Protein AF-A0A2X3EN01-F1 (afdb_monomer_lite)

Structure (mmCIF, N/CA/C/O backbone):
data_AF-A0A2X3EN01-F1
#
_entry.id   AF-A0A2X3EN01-F1
#
loop_
_atom_site.group_PDB
_atom_site.id
_atom_site.type_symbol
_atom_site.label_atom_id
_atom_site.label_alt_id
_atom_site.label_comp_id
_atom_site.label_asym_id
_atom_site.label_entity_id
_atom_site.label_seq_id
_atom_site.pdbx_PDB_ins_code
_atom_site.Cartn_x
_atom_site.Cartn_y
_atom_site.Cartn_z
_atom_site.occupancy
_atom_site.B_iso_or_equiv
_atom_site.auth_seq_id
_atom_site.auth_comp_id
_atom_site.auth_asym_id
_atom_site.auth_atom_id
_atom_site.pdbx_PDB_model_num
ATOM 1 N N . MET A 1 1 ? -43.636 5.345 45.908 1.00 59.28 1 MET A N 1
ATO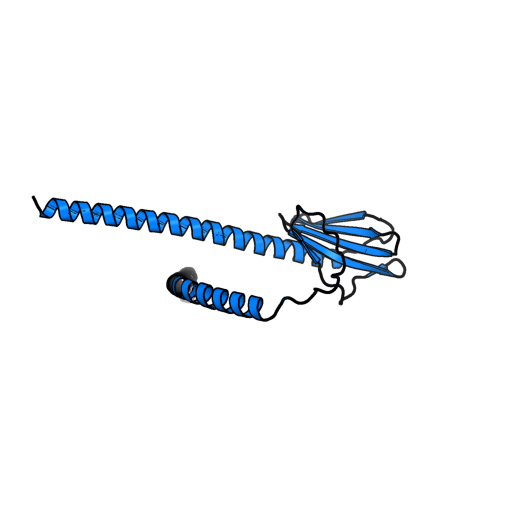M 2 C CA . MET A 1 1 ? -43.709 5.490 44.433 1.00 59.28 1 MET A CA 1
ATOM 3 C C . MET A 1 1 ? -42.465 6.152 43.821 1.00 59.28 1 MET A C 1
ATOM 5 O O . MET A 1 1 ? -42.224 5.930 42.646 1.00 59.28 1 MET A O 1
ATOM 9 N N . SER A 1 2 ? -41.621 6.869 44.580 1.00 80.38 2 SER A N 1
ATOM 10 C CA . SER A 1 2 ? -40.463 7.598 44.015 1.00 80.38 2 SER A CA 1
ATOM 11 C C . SER A 1 2 ? -39.169 6.785 43.806 1.00 80.38 2 SER A C 1
ATOM 13 O O . SER A 1 2 ? -38.390 7.118 42.921 1.00 80.38 2 SER A O 1
ATOM 15 N N . SER A 1 3 ? -38.925 5.705 44.557 1.00 87.19 3 SER A N 1
ATOM 16 C CA . SER A 1 3 ? -37.691 4.900 44.435 1.00 87.19 3 SER A CA 1
ATOM 17 C C . SER A 1 3 ? -37.655 4.011 43.186 1.00 87.19 3 SER A C 1
ATOM 19 O O . SER A 1 3 ? -36.611 3.865 42.559 1.00 87.19 3 SER A O 1
ATOM 21 N N . LEU A 1 4 ? -38.803 3.459 42.780 1.00 91.31 4 LEU A N 1
ATOM 22 C CA . LEU A 1 4 ? -38.915 2.629 41.574 1.00 91.31 4 LEU A CA 1
ATOM 23 C C . LEU A 1 4 ? -38.678 3.436 40.291 1.00 91.31 4 LEU A C 1
ATOM 25 O O . LEU A 1 4 ? -38.009 2.948 39.386 1.00 91.31 4 LEU A O 1
ATOM 29 N N . LEU A 1 5 ? -39.160 4.683 40.240 1.00 90.44 5 LEU A N 1
ATOM 30 C CA . LEU A 1 5 ? -38.913 5.604 39.124 1.00 90.44 5 LEU A CA 1
ATOM 31 C C . LEU A 1 5 ? -37.420 5.899 38.946 1.00 90.44 5 LEU A C 1
ATOM 33 O O . LEU A 1 5 ? -36.917 5.870 37.828 1.00 90.44 5 LEU A O 1
ATOM 37 N N . MET A 1 6 ? -36.699 6.127 40.045 1.00 89.69 6 MET A N 1
ATOM 38 C CA . MET A 1 6 ? -35.257 6.375 40.011 1.00 89.69 6 MET A CA 1
ATOM 39 C C . MET A 1 6 ? -34.476 5.161 39.490 1.00 89.69 6 MET A C 1
ATOM 41 O O . MET A 1 6 ? -33.581 5.318 38.662 1.00 89.69 6 MET A O 1
ATOM 45 N N . VAL A 1 7 ? -34.828 3.949 39.931 1.00 95.25 7 VAL A N 1
ATOM 46 C CA . VAL A 1 7 ? -34.173 2.716 39.463 1.00 95.25 7 VAL A CA 1
ATOM 47 C C . VAL A 1 7 ? -34.447 2.475 37.979 1.00 95.25 7 VAL A C 1
ATOM 49 O O . VAL A 1 7 ? -33.521 2.151 37.239 1.00 95.25 7 VAL A O 1
ATOM 52 N N . LEU A 1 8 ? -35.684 2.690 37.521 1.00 93.25 8 LEU A N 1
ATOM 53 C CA . LEU A 1 8 ? -36.022 2.570 36.102 1.00 93.25 8 LEU A CA 1
ATOM 54 C C . LEU A 1 8 ? -35.232 3.571 35.251 1.00 93.25 8 LEU A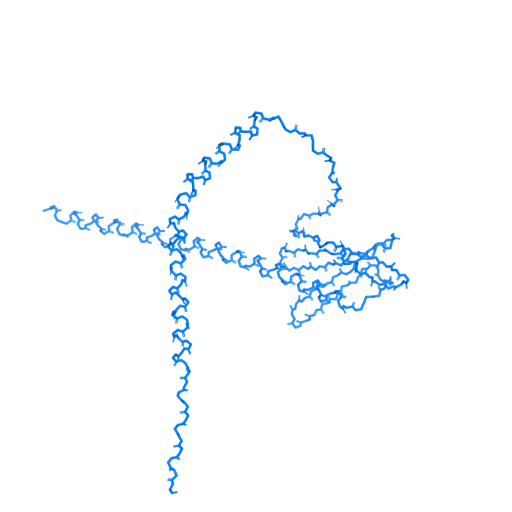 C 1
ATOM 56 O O . LEU A 1 8 ? -34.673 3.184 34.230 1.00 93.25 8 LEU A O 1
ATOM 60 N N . LEU A 1 9 ? -35.113 4.826 35.699 1.00 93.06 9 LEU A N 1
ATOM 61 C CA . LEU A 1 9 ? -34.312 5.839 35.008 1.00 93.06 9 LEU A CA 1
ATOM 62 C C . LEU A 1 9 ? -32.837 5.428 34.916 1.00 93.06 9 LEU A C 1
ATOM 64 O O . LEU A 1 9 ? -32.264 5.478 33.829 1.00 93.06 9 LEU A O 1
ATOM 68 N N . LEU A 1 10 ? -32.237 4.956 36.013 1.00 90.06 10 LEU A N 1
ATOM 69 C CA . LEU A 1 10 ? -30.847 4.486 36.018 1.00 90.06 10 LEU A CA 1
ATOM 70 C C . LEU A 1 10 ? -30.629 3.299 35.070 1.00 90.06 10 LEU A C 1
ATOM 72 O O . LEU A 1 10 ? -29.638 3.279 34.342 1.00 90.06 10 LEU A O 1
ATOM 76 N N . LEU A 1 11 ? -31.561 2.343 35.039 1.00 91.31 11 LEU A N 1
ATOM 77 C CA . LEU A 1 11 ? -31.495 1.201 34.126 1.00 91.31 11 LEU A CA 1
ATOM 78 C C . LEU A 1 11 ? -31.617 1.647 32.665 1.00 91.31 11 LEU A C 1
ATOM 80 O O . LEU A 1 11 ? -30.797 1.241 31.848 1.00 91.31 11 LEU A O 1
ATOM 84 N N . THR A 1 12 ? -32.563 2.534 32.342 1.00 93.25 12 THR A N 1
ATOM 85 C CA . THR A 1 12 ? -32.714 3.052 30.969 1.00 93.25 12 THR A CA 1
ATOM 86 C C . THR A 1 12 ? -31.493 3.846 30.504 1.00 93.25 12 THR A C 1
ATOM 88 O O . THR A 1 12 ? -31.035 3.658 29.379 1.00 93.25 12 THR A O 1
ATOM 91 N N . LEU A 1 13 ? -30.909 4.677 31.376 1.00 93.94 13 LEU A N 1
ATOM 92 C CA . LEU A 1 13 ? -29.693 5.428 31.068 1.00 93.94 13 LEU A CA 1
ATOM 93 C C . LEU A 1 13 ? -28.505 4.480 30.842 1.00 93.94 13 LEU A C 1
ATOM 95 O O . LEU A 1 13 ? -27.734 4.666 29.902 1.00 93.94 13 LEU A O 1
ATOM 99 N N . GLY A 1 14 ? -28.384 3.440 31.675 1.00 91.38 14 GLY A N 1
ATOM 100 C CA . GLY A 1 14 ? -27.363 2.402 31.545 1.00 91.38 14 GLY A CA 1
ATOM 101 C C . GLY A 1 14 ? -27.475 1.610 30.240 1.00 91.38 14 GLY A C 1
ATOM 102 O O . GLY A 1 14 ? -26.458 1.382 29.585 1.00 91.38 14 GLY A O 1
ATOM 103 N N . SER A 1 15 ? -28.692 1.250 29.821 1.00 88.69 15 SER A N 1
ATOM 104 C CA . SER A 1 15 ? -28.943 0.578 28.538 1.00 88.69 15 SER A CA 1
ATOM 105 C C . SER A 1 15 ? -28.519 1.443 27.350 1.00 88.69 15 SER A C 1
ATOM 107 O O . SER A 1 15 ? -27.772 0.975 26.492 1.00 88.69 15 SER A O 1
ATOM 109 N N . LEU A 1 16 ? -28.898 2.726 27.349 1.00 87.81 16 LEU A N 1
ATOM 110 C CA . LEU A 1 16 ? -28.537 3.670 26.285 1.00 87.81 16 LEU A CA 1
ATOM 111 C C . LEU A 1 16 ? -27.019 3.904 26.194 1.00 87.81 16 LEU A C 1
ATOM 113 O O . LEU A 1 16 ? -26.457 3.946 25.099 1.00 87.81 16 LEU A O 1
ATOM 117 N N . LEU A 1 17 ? -26.330 4.021 27.336 1.00 90.06 17 LEU A N 1
ATOM 118 C CA . LEU A 1 17 ? -24.868 4.154 27.389 1.00 90.06 17 LEU A CA 1
ATOM 119 C C . LEU A 1 17 ? -24.160 2.915 26.831 1.00 90.06 17 LEU A C 1
ATOM 121 O O . LEU A 1 17 ? -23.207 3.040 26.060 1.00 90.06 17 LEU A O 1
ATOM 125 N N . LEU A 1 18 ? -24.629 1.723 27.203 1.00 89.94 18 LEU A N 1
ATOM 126 C CA . LEU A 1 18 ? -24.049 0.465 26.742 1.00 89.94 18 LEU A CA 1
ATOM 127 C C . LEU A 1 18 ? -24.245 0.277 25.230 1.00 89.94 18 LEU A C 1
ATOM 129 O O . LEU A 1 18 ? -23.320 -0.144 24.531 1.00 89.94 18 LEU A O 1
ATOM 133 N N . GLU A 1 19 ? -25.422 0.634 24.717 1.00 91.56 19 GLU A N 1
ATOM 134 C CA . GLU A 1 19 ? -25.723 0.625 23.284 1.00 91.56 19 GLU A CA 1
ATOM 135 C C . GLU A 1 19 ? -24.825 1.595 22.514 1.00 91.56 19 GLU A C 1
ATOM 137 O O . GLU A 1 19 ? -24.213 1.200 21.518 1.00 91.56 19 GLU A O 1
ATOM 142 N N . GLY A 1 20 ? -24.658 2.824 23.014 1.00 87.62 20 GLY A N 1
ATOM 143 C CA . GLY A 1 20 ? -23.747 3.807 22.428 1.00 87.62 20 GLY A CA 1
ATOM 144 C C . GLY A 1 20 ? -22.304 3.299 22.351 1.00 87.62 20 GLY A C 1
ATOM 145 O O . GLY A 1 20 ? -21.659 3.407 21.305 1.00 87.62 20 GLY A O 1
ATOM 146 N N . LEU A 1 21 ? -21.814 2.663 23.419 1.00 85.94 21 LEU A N 1
ATOM 147 C CA . LEU A 1 21 ? -20.452 2.124 23.462 1.00 85.94 21 LEU A CA 1
ATOM 148 C C . LEU A 1 21 ? -20.256 0.953 22.485 1.00 85.94 21 LEU A C 1
ATOM 150 O O . LEU A 1 21 ? -19.238 0.872 21.795 1.00 85.94 21 LEU A O 1
ATOM 154 N N . ASN A 1 22 ? -21.241 0.057 22.396 1.00 83.88 22 ASN A N 1
ATOM 155 C CA . ASN A 1 22 ? -21.215 -1.083 21.480 1.00 83.88 22 ASN A CA 1
ATOM 156 C C . ASN A 1 22 ? -21.224 -0.623 20.012 1.00 83.88 22 ASN A C 1
ATOM 158 O O . ASN A 1 22 ? -20.479 -1.152 19.183 1.00 83.88 22 ASN A O 1
ATOM 162 N N . LEU A 1 23 ? -22.018 0.403 19.692 1.00 84.50 23 LEU A N 1
ATOM 163 C CA . LEU A 1 23 ? -22.033 1.009 18.361 1.00 84.50 23 LEU A CA 1
ATOM 164 C C . LEU A 1 23 ? -20.682 1.659 18.024 1.00 84.50 23 LEU A C 1
ATOM 166 O O . LEU A 1 23 ? -20.135 1.409 16.946 1.00 84.50 23 LEU A O 1
ATOM 170 N N . GLN A 1 24 ? -20.095 2.411 18.959 1.00 84.56 24 GLN A N 1
ATOM 171 C CA . GLN A 1 24 ? -18.787 3.046 18.776 1.00 84.56 24 GLN A CA 1
ATOM 172 C C . GLN A 1 24 ? -17.669 2.019 18.554 1.00 84.56 24 GLN A C 1
ATOM 174 O O . GLN A 1 24 ? -16.831 2.184 17.664 1.00 84.56 24 GLN A O 1
ATOM 179 N N . GLN A 1 25 ? -17.663 0.929 19.322 1.00 87.19 25 GLN A N 1
ATOM 180 C CA . GLN A 1 25 ? -16.668 -0.131 19.178 1.00 87.19 25 GLN A CA 1
ATOM 181 C C . GLN A 1 25 ? -16.723 -0.784 17.792 1.00 87.19 25 GLN A C 1
ATOM 183 O O . GLN A 1 25 ? -15.678 -1.023 17.185 1.00 87.19 25 GLN A O 1
ATOM 188 N N . ARG A 1 26 ? -17.923 -1.055 17.264 1.00 79.19 26 ARG A N 1
ATOM 189 C CA . ARG A 1 26 ? -18.086 -1.645 15.926 1.00 79.19 26 ARG A CA 1
ATOM 190 C C . ARG A 1 26 ? -17.586 -0.714 14.828 1.00 79.19 26 ARG A C 1
ATOM 192 O O . ARG A 1 26 ? -16.891 -1.176 13.927 1.00 79.19 26 ARG A O 1
ATOM 199 N N . ALA A 1 27 ? -17.889 0.579 14.932 1.00 80.31 27 ALA A N 1
ATOM 200 C CA . ALA A 1 27 ? -17.415 1.580 13.980 1.00 80.31 27 ALA A CA 1
ATOM 201 C C . ALA A 1 27 ? -15.878 1.659 13.959 1.00 80.31 27 ALA A C 1
ATOM 203 O O . ALA A 1 27 ? -15.271 1.611 12.891 1.00 80.31 27 ALA A O 1
ATOM 204 N N . LEU A 1 28 ? -15.242 1.680 15.135 1.00 77.44 28 LEU A N 1
ATOM 205 C CA . LEU A 1 28 ? -13.781 1.704 15.254 1.00 77.44 28 LEU A CA 1
ATOM 206 C C . LEU A 1 28 ? -13.126 0.426 14.704 1.00 77.44 28 LEU A C 1
ATOM 208 O O . LEU A 1 28 ? -12.109 0.497 14.010 1.00 77.44 28 LEU A O 1
ATOM 212 N N . LEU A 1 29 ? -13.707 -0.747 14.973 1.00 79.06 29 LEU A N 1
ATOM 213 C CA . LEU A 1 29 ? -13.207 -2.016 14.433 1.00 79.06 29 LEU A CA 1
ATOM 214 C C . LEU A 1 29 ? -13.334 -2.072 12.906 1.00 79.06 29 LEU A C 1
ATOM 216 O O . LEU A 1 29 ? -12.396 -2.494 12.234 1.00 79.06 29 LEU A O 1
ATOM 220 N N . ALA A 1 30 ? -14.454 -1.603 12.349 1.00 77.62 30 ALA A N 1
ATOM 221 C CA . ALA A 1 30 ? -14.642 -1.529 10.903 1.00 77.62 30 ALA A CA 1
ATOM 222 C C . ALA A 1 30 ? -13.631 -0.574 10.244 1.00 77.62 30 ALA A C 1
ATOM 224 O O . ALA A 1 30 ? -13.014 -0.924 9.236 1.00 77.62 30 ALA A O 1
ATOM 225 N N . GLN A 1 31 ? -13.405 0.599 10.842 1.00 78.19 31 GLN A N 1
ATOM 226 C CA . GLN A 1 31 ? -12.447 1.575 10.330 1.00 78.19 31 GLN A CA 1
ATOM 227 C C . GLN A 1 31 ? -11.016 1.018 10.335 1.00 78.19 31 GLN A C 1
ATOM 229 O O . GLN A 1 31 ? -10.361 0.974 9.295 1.00 78.19 31 GLN A O 1
ATOM 234 N N . THR A 1 32 ? -10.556 0.505 11.475 1.00 79.12 32 THR A N 1
ATOM 235 C CA . THR A 1 32 ? -9.199 -0.055 11.610 1.00 79.12 32 THR A CA 1
ATOM 236 C C . THR A 1 32 ? -8.963 -1.291 10.742 1.00 79.12 32 THR A C 1
ATOM 238 O O . THR A 1 32 ? -7.861 -1.467 10.216 1.00 79.12 32 THR A O 1
ATOM 241 N N . ALA A 1 33 ? -9.981 -2.131 10.531 1.00 76.69 33 ALA A N 1
ATOM 242 C CA . ALA A 1 33 ? -9.899 -3.248 9.593 1.00 76.69 33 ALA A CA 1
ATOM 243 C C . ALA A 1 33 ? -9.693 -2.755 8.153 1.00 76.69 33 ALA A C 1
ATOM 245 O O . ALA A 1 33 ? -8.822 -3.272 7.452 1.00 76.69 33 ALA A O 1
ATOM 246 N N . SER A 1 34 ? -10.434 -1.723 7.735 1.00 77.25 34 SER A N 1
ATOM 247 C CA . SER A 1 34 ? -10.283 -1.131 6.401 1.00 77.25 34 SER A CA 1
ATOM 248 C C . SER A 1 34 ? -8.906 -0.483 6.192 1.00 77.25 34 SER A C 1
ATOM 250 O O . SER A 1 34 ? -8.287 -0.680 5.147 1.00 77.25 34 SER A O 1
ATOM 252 N N . GLU A 1 35 ? -8.373 0.208 7.206 1.00 76.25 35 GLU A N 1
ATOM 253 C CA . GLU A 1 35 ? -7.035 0.816 7.168 1.00 76.25 35 GLU A CA 1
ATOM 254 C C . GLU A 1 35 ? -5.937 -0.250 7.108 1.00 76.25 35 GLU A C 1
ATOM 256 O O . GLU A 1 35 ? -5.021 -0.171 6.288 1.00 76.25 35 GLU A O 1
ATOM 261 N N . THR A 1 36 ? -6.057 -1.296 7.929 1.00 80.81 36 THR A N 1
ATOM 262 C CA . THR A 1 36 ? -5.106 -2.414 7.937 1.00 80.81 36 THR A CA 1
ATOM 263 C C . THR A 1 36 ? -5.099 -3.132 6.591 1.00 80.81 36 THR A C 1
ATOM 265 O O . THR A 1 36 ? -4.032 -3.494 6.096 1.00 80.81 36 THR A O 1
ATOM 268 N N . GLN A 1 37 ? -6.273 -3.317 5.984 1.00 81.94 37 GLN A N 1
ATOM 269 C CA . GLN A 1 37 ? -6.393 -3.925 4.665 1.00 81.94 37 GLN A CA 1
ATOM 270 C C . GLN A 1 37 ? -5.712 -3.063 3.595 1.00 81.94 37 GLN A C 1
ATOM 272 O O . GLN A 1 37 ? -4.884 -3.576 2.847 1.00 81.94 37 GLN A O 1
ATOM 277 N N . ALA A 1 38 ? -5.960 -1.750 3.583 1.00 75.94 38 ALA A N 1
ATOM 278 C CA . ALA A 1 38 ? -5.320 -0.835 2.638 1.00 75.94 38 ALA A CA 1
ATOM 279 C C . ALA A 1 38 ? -3.781 -0.823 2.767 1.00 75.94 38 ALA A C 1
ATOM 281 O O . ALA A 1 38 ? -3.066 -0.795 1.760 1.00 75.94 38 ALA A O 1
ATOM 282 N N . ILE A 1 39 ? -3.255 -0.891 3.997 1.00 79.44 39 ILE A N 1
ATOM 283 C CA . ILE A 1 39 ? -1.809 -0.986 4.256 1.00 79.44 39 ILE A CA 1
ATOM 284 C C . ILE A 1 39 ? -1.248 -2.311 3.729 1.00 79.44 39 ILE A C 1
ATOM 286 O O . ILE A 1 39 ? -0.208 -2.317 3.068 1.00 79.44 39 ILE A O 1
ATOM 290 N N . ARG A 1 40 ? -1.936 -3.431 3.989 1.00 84.62 40 ARG A N 1
ATOM 291 C CA . ARG A 1 40 ? -1.528 -4.755 3.495 1.00 84.62 40 ARG A CA 1
ATOM 292 C C . ARG A 1 40 ? -1.504 -4.802 1.973 1.00 84.62 40 ARG A C 1
ATOM 294 O O . ARG A 1 40 ? -0.503 -5.237 1.413 1.00 84.62 40 ARG A O 1
ATOM 301 N N . ASP A 1 41 ? -2.545 -4.303 1.315 1.00 84.88 41 ASP A N 1
ATOM 302 C CA . ASP A 1 41 ? -2.634 -4.282 -0.147 1.00 84.88 41 ASP A CA 1
ATOM 303 C C . ASP A 1 41 ? -1.513 -3.438 -0.769 1.00 84.88 41 ASP A C 1
ATOM 305 O O . ASP A 1 41 ? -0.862 -3.858 -1.727 1.00 84.88 41 ASP A O 1
ATOM 309 N N . THR A 1 42 ? -1.198 -2.289 -0.164 1.00 83.12 42 THR A N 1
ATOM 310 C CA . THR A 1 42 ? -0.077 -1.445 -0.605 1.00 83.12 42 THR A CA 1
ATOM 311 C C . THR A 1 42 ? 1.269 -2.150 -0.433 1.00 83.12 42 THR A C 1
ATOM 313 O O . THR A 1 42 ? 2.108 -2.114 -1.336 1.00 83.12 42 THR A O 1
ATOM 316 N N . ALA A 1 43 ? 1.477 -2.828 0.699 1.00 84.00 43 ALA A N 1
ATOM 317 C CA . ALA A 1 43 ? 2.696 -3.587 0.953 1.00 84.00 43 ALA A CA 1
ATOM 318 C C . ALA A 1 43 ? 2.860 -4.751 -0.039 1.00 84.00 43 ALA A C 1
ATOM 320 O O . ALA A 1 43 ? 3.940 -4.913 -0.602 1.00 84.00 43 ALA A O 1
ATOM 321 N N . ILE A 1 44 ? 1.793 -5.509 -0.317 1.00 84.94 44 ILE A N 1
ATOM 322 C CA . ILE A 1 44 ? 1.816 -6.625 -1.274 1.00 84.94 44 ILE A CA 1
ATOM 323 C C . ILE A 1 44 ? 2.123 -6.122 -2.684 1.00 84.94 44 ILE A C 1
ATOM 325 O O . ILE A 1 44 ? 2.999 -6.682 -3.342 1.00 84.94 44 ILE A O 1
ATOM 329 N N . ALA A 1 45 ? 1.460 -5.053 -3.138 1.00 84.69 45 ALA A N 1
ATOM 330 C CA . ALA A 1 45 ? 1.725 -4.478 -4.455 1.00 84.69 45 ALA A CA 1
ATOM 331 C C . ALA A 1 45 ? 3.196 -4.037 -4.575 1.00 84.69 45 ALA A C 1
ATOM 333 O O . ALA A 1 45 ? 3.869 -4.351 -5.553 1.00 84.69 45 ALA A O 1
ATOM 334 N N . HIS A 1 46 ? 3.753 -3.406 -3.541 1.00 84.69 46 HIS A N 1
ATOM 335 C CA . HIS A 1 46 ? 5.171 -3.052 -3.520 1.00 84.69 46 HIS A CA 1
ATOM 336 C C . HIS A 1 46 ? 6.123 -4.239 -3.529 1.00 84.69 46 HIS A C 1
ATOM 338 O O . HIS A 1 46 ? 7.102 -4.220 -4.276 1.00 84.69 46 HIS A O 1
ATOM 344 N N . SER A 1 47 ? 5.872 -5.248 -2.698 1.00 85.94 47 SER A N 1
ATOM 345 C CA . SER A 1 47 ? 6.687 -6.459 -2.662 1.00 85.94 47 SER A CA 1
ATOM 346 C C . SER A 1 47 ? 6.654 -7.168 -4.016 1.00 85.94 47 SER A C 1
ATOM 348 O O . SER A 1 47 ? 7.710 -7.526 -4.535 1.00 85.94 47 SER A O 1
ATOM 350 N N . ALA A 1 48 ? 5.476 -7.257 -4.641 1.00 86.88 48 ALA A N 1
ATOM 351 C CA . ALA A 1 48 ? 5.305 -7.792 -5.987 1.00 86.88 48 ALA A CA 1
ATOM 352 C C . ALA A 1 48 ? 6.061 -6.965 -7.042 1.00 86.88 48 ALA A C 1
ATOM 354 O O . ALA A 1 48 ? 6.679 -7.539 -7.939 1.00 86.88 48 ALA A O 1
ATOM 355 N N . LEU A 1 49 ? 6.087 -5.631 -6.922 1.00 86.56 49 LEU A N 1
ATOM 356 C CA . LEU A 1 49 ? 6.885 -4.772 -7.800 1.00 86.56 49 LEU A CA 1
ATOM 357 C C . LEU A 1 49 ? 8.386 -5.035 -7.642 1.00 86.56 49 LEU A C 1
ATOM 359 O O . LEU A 1 49 ? 9.085 -5.194 -8.640 1.00 86.56 49 LEU A O 1
ATOM 363 N N . GLN A 1 50 ? 8.890 -5.095 -6.403 1.00 88.12 50 GLN A N 1
ATOM 364 C CA . GLN A 1 50 ? 10.314 -5.346 -6.149 1.00 88.12 50 GLN A CA 1
ATOM 365 C C . GLN A 1 50 ? 10.733 -6.735 -6.632 1.00 88.12 50 GLN A C 1
ATOM 367 O O . GLN A 1 50 ? 11.772 -6.866 -7.277 1.00 88.12 50 GLN A O 1
ATOM 372 N N . TRP A 1 51 ? 9.899 -7.749 -6.401 1.00 89.75 51 TRP A N 1
ATOM 373 C CA . TRP A 1 51 ? 10.079 -9.075 -6.984 1.00 89.75 51 TRP A CA 1
ATOM 374 C C . TRP A 1 51 ? 10.100 -9.020 -8.518 1.00 89.75 51 TRP A C 1
ATOM 376 O O . TRP A 1 51 ? 10.991 -9.592 -9.144 1.00 89.75 51 TRP A O 1
ATOM 386 N N . GLY A 1 52 ? 9.180 -8.266 -9.131 1.00 87.06 52 GLY A N 1
ATOM 387 C CA . GLY A 1 52 ? 9.115 -8.069 -10.578 1.00 87.06 52 GLY A CA 1
ATOM 388 C C . GLY A 1 52 ? 10.390 -7.455 -11.162 1.00 87.06 52 GLY A C 1
ATOM 389 O O . GLY A 1 52 ? 10.819 -7.855 -12.239 1.00 87.06 52 GLY A O 1
ATOM 390 N N . LYS A 1 53 ? 11.064 -6.550 -10.444 1.00 86.38 53 LYS A N 1
ATOM 391 C CA . LYS A 1 53 ? 12.357 -5.981 -10.874 1.00 86.38 53 LYS A CA 1
ATOM 392 C C . LYS A 1 53 ? 13.503 -6.991 -10.859 1.00 86.38 53 LYS A C 1
ATOM 394 O O . LYS A 1 53 ? 14.465 -6.807 -11.595 1.00 86.38 53 LYS A O 1
ATOM 399 N N . GLN A 1 54 ? 13.412 -8.025 -10.023 1.00 86.62 54 GLN A N 1
ATOM 400 C CA . GLN A 1 54 ? 14.403 -9.102 -9.948 1.00 86.62 54 GLN A CA 1
ATOM 401 C C . GLN A 1 54 ? 14.194 -10.169 -11.035 1.00 86.62 54 GLN A C 1
ATOM 403 O O . GLN A 1 54 ? 15.051 -11.030 -11.219 1.00 86.62 54 GLN A O 1
ATOM 408 N N . GLN A 1 55 ? 13.074 -10.128 -11.768 1.00 87.19 55 GLN A N 1
ATOM 409 C CA . GLN A 1 55 ? 12.801 -11.064 -12.855 1.00 87.19 55 GLN A CA 1
ATOM 410 C C . GLN A 1 55 ? 13.553 -10.693 -14.136 1.00 87.19 55 GLN A C 1
ATOM 412 O O . GLN A 1 55 ? 13.752 -9.523 -14.462 1.00 87.19 55 GLN A O 1
ATOM 417 N N . VAL A 1 56 ? 13.926 -11.716 -14.906 1.00 86.94 56 VAL A N 1
ATOM 418 C CA . VAL A 1 56 ? 14.515 -11.531 -16.235 1.00 86.94 56 VAL A CA 1
ATOM 419 C C . VAL A 1 56 ? 13.396 -11.295 -17.247 1.00 86.94 56 VAL A C 1
ATOM 421 O O . VAL A 1 56 ? 12.550 -12.163 -17.486 1.00 86.94 56 VAL A O 1
ATOM 424 N N . TRP A 1 57 ? 13.401 -10.115 -17.859 1.00 88.75 57 TRP A N 1
ATOM 425 C CA . TRP A 1 57 ? 12.413 -9.712 -18.853 1.00 88.75 57 TRP A CA 1
ATOM 426 C C . TRP A 1 57 ? 13.006 -9.717 -20.259 1.00 88.75 57 TRP A C 1
ATOM 428 O O . TRP A 1 57 ? 14.096 -9.196 -20.489 1.00 88.75 57 TRP A O 1
ATOM 438 N N . SER A 1 58 ? 12.267 -10.277 -21.214 1.00 82.75 58 SER A N 1
ATOM 439 C CA . SER A 1 58 ? 12.620 -10.229 -22.631 1.00 82.75 58 SER A CA 1
ATOM 440 C C . SER A 1 58 ? 12.252 -8.866 -23.219 1.00 82.75 58 SER A C 1
ATOM 442 O O . SER A 1 58 ? 11.071 -8.526 -23.268 1.00 82.75 58 SER A O 1
ATOM 444 N N . ALA A 1 59 ? 13.228 -8.124 -23.746 1.00 81.06 59 ALA A N 1
ATOM 445 C CA . ALA A 1 59 ? 12.992 -6.837 -24.414 1.00 81.06 59 ALA A CA 1
ATOM 446 C C . ALA A 1 59 ? 12.217 -6.944 -25.749 1.00 81.06 59 ALA A C 1
ATOM 448 O O . ALA A 1 59 ? 11.875 -5.933 -26.350 1.00 81.06 59 ALA A O 1
ATOM 449 N N . GLN A 1 60 ? 11.952 -8.167 -26.218 1.00 76.88 60 GLN A N 1
ATOM 450 C CA . GLN A 1 60 ? 11.290 -8.462 -27.493 1.00 76.88 60 GLN A CA 1
ATOM 451 C C . GLN A 1 60 ? 9.756 -8.468 -27.394 1.00 76.88 60 GLN A C 1
ATOM 453 O O . GLN A 1 60 ? 9.073 -8.327 -28.404 1.00 76.88 60 GLN A O 1
ATOM 458 N N . VAL A 1 61 ? 9.199 -8.651 -26.191 1.00 79.25 61 VAL A N 1
ATOM 459 C CA . VAL A 1 61 ? 7.751 -8.797 -25.983 1.00 79.25 61 VAL A CA 1
ATOM 460 C C . VAL A 1 61 ? 7.182 -7.489 -25.441 1.00 79.25 61 VAL A C 1
ATOM 462 O O . VAL A 1 61 ? 7.525 -7.068 -24.340 1.00 79.25 61 VAL A O 1
ATOM 465 N N . ALA A 1 62 ? 6.276 -6.865 -26.199 1.00 82.19 62 ALA A N 1
ATOM 466 C CA . ALA A 1 62 ? 5.699 -5.563 -25.854 1.00 82.19 62 ALA A CA 1
ATOM 467 C C . ALA A 1 62 ? 4.846 -5.572 -24.567 1.00 82.19 62 ALA A C 1
ATOM 469 O O . ALA A 1 62 ? 4.718 -4.541 -23.907 1.00 82.19 62 ALA A O 1
ATOM 470 N N . LEU A 1 63 ? 4.261 -6.716 -24.193 1.00 87.12 63 LEU A N 1
ATOM 471 C CA . LEU A 1 63 ? 3.527 -6.901 -22.938 1.00 87.12 63 LEU A CA 1
ATOM 472 C C . LEU A 1 63 ? 3.773 -8.311 -22.386 1.00 87.12 63 LEU A C 1
ATOM 474 O O . LEU A 1 63 ? 3.364 -9.290 -23.005 1.00 87.12 63 LEU A O 1
ATOM 478 N N . ALA A 1 64 ? 4.404 -8.416 -21.218 1.00 89.31 64 ALA A N 1
ATOM 479 C CA . ALA A 1 64 ? 4.683 -9.688 -20.555 1.00 89.31 64 ALA A CA 1
ATOM 480 C C . ALA A 1 64 ? 4.269 -9.632 -19.080 1.00 89.31 64 ALA A C 1
ATOM 482 O O . ALA A 1 64 ? 4.664 -8.719 -18.361 1.00 89.31 64 ALA A O 1
ATOM 483 N N . CYS A 1 65 ? 3.509 -10.623 -18.612 1.00 90.19 65 CYS A N 1
ATOM 484 C CA . CYS A 1 65 ? 3.129 -10.763 -17.206 1.00 90.19 65 CYS A CA 1
ATOM 485 C C . CYS A 1 65 ? 3.762 -12.018 -16.607 1.00 90.19 65 CYS A C 1
ATOM 487 O O . CYS A 1 65 ? 3.793 -13.066 -17.249 1.00 90.19 65 CYS A O 1
ATOM 489 N N . ARG A 1 66 ? 4.247 -11.912 -15.369 1.00 89.12 66 ARG A N 1
ATOM 490 C CA . ARG A 1 66 ? 4.729 -13.041 -14.570 1.00 89.12 66 ARG A CA 1
ATOM 491 C C . ARG A 1 66 ? 3.986 -13.081 -13.245 1.00 89.12 66 ARG A C 1
ATOM 493 O O . ARG A 1 66 ? 3.746 -12.041 -12.630 1.00 89.12 66 ARG A O 1
ATOM 500 N N . GLU A 1 67 ? 3.659 -14.292 -12.817 1.00 89.81 67 GLU A N 1
ATOM 501 C CA . GLU A 1 67 ? 2.950 -14.561 -11.569 1.00 89.81 67 GLU A CA 1
ATOM 502 C C . GLU A 1 67 ? 3.723 -15.574 -10.721 1.00 89.81 67 GLU A C 1
ATOM 504 O O . GLU A 1 67 ? 4.306 -16.521 -11.253 1.00 89.81 67 GLU A O 1
ATOM 509 N N . GLN A 1 68 ? 3.737 -15.374 -9.402 1.00 87.50 68 GLN A N 1
ATOM 510 C CA . GLN A 1 68 ? 4.333 -16.297 -8.440 1.00 87.50 68 GLN A CA 1
ATOM 511 C C . GLN A 1 68 ? 3.236 -16.984 -7.619 1.00 87.50 68 GLN A C 1
ATOM 513 O O . GLN A 1 68 ? 2.736 -16.435 -6.636 1.00 87.50 68 GLN A O 1
ATOM 518 N N . ALA A 1 69 ? 2.905 -18.221 -8.001 1.00 73.94 69 ALA A N 1
ATOM 519 C CA . ALA A 1 69 ? 1.844 -19.032 -7.398 1.00 73.94 69 ALA A CA 1
ATOM 520 C C . ALA A 1 69 ? 1.861 -19.134 -5.851 1.00 73.94 69 ALA A C 1
ATOM 522 O O . ALA A 1 69 ? 0.788 -19.025 -5.264 1.00 73.94 69 ALA A O 1
ATOM 523 N N . PRO A 1 70 ? 3.006 -19.285 -5.147 1.00 75.62 70 PRO A N 1
ATOM 524 C CA . PRO A 1 70 ? 2.981 -19.416 -3.685 1.00 75.62 70 PRO A CA 1
ATOM 525 C C . PRO A 1 70 ? 2.644 -18.126 -2.920 1.00 75.62 70 PRO A C 1
ATOM 527 O O . PRO A 1 70 ? 2.318 -18.206 -1.741 1.00 75.62 70 PRO A O 1
ATOM 530 N N . GLN A 1 71 ? 2.732 -16.946 -3.544 1.00 75.50 71 GLN A N 1
ATOM 531 C CA . GLN A 1 71 ? 2.498 -15.655 -2.872 1.00 75.50 71 GLN A CA 1
ATOM 532 C C . GLN A 1 71 ? 1.440 -14.790 -3.575 1.00 75.50 71 GLN A C 1
ATOM 534 O O . GLN A 1 71 ? 1.122 -13.700 -3.105 1.00 75.50 71 GLN A O 1
ATOM 539 N N . GLY A 1 72 ? 0.891 -15.263 -4.700 1.00 82.75 72 GLY A N 1
ATOM 540 C CA . GLY A 1 72 ? -0.110 -14.545 -5.494 1.00 82.75 72 GLY A CA 1
ATOM 541 C C . GLY A 1 72 ? 0.409 -13.258 -6.142 1.00 82.75 72 GLY A C 1
ATOM 542 O O . GLY A 1 72 ? -0.381 -12.446 -6.616 1.00 82.75 72 GLY A O 1
ATOM 543 N N . TRP A 1 73 ? 1.725 -13.033 -6.152 1.00 87.81 73 TRP A N 1
ATOM 544 C CA . TRP A 1 73 ? 2.310 -11.828 -6.728 1.00 87.81 73 TRP A CA 1
ATOM 545 C C . TRP A 1 73 ? 2.189 -11.843 -8.243 1.00 87.81 73 TRP A C 1
ATOM 547 O O . TRP A 1 73 ? 2.541 -12.832 -8.883 1.00 87.81 73 TRP A O 1
ATOM 557 N N . ARG A 1 74 ? 1.754 -10.720 -8.813 1.00 89.62 74 ARG A N 1
ATOM 558 C CA . ARG A 1 74 ? 1.674 -10.502 -10.256 1.00 89.62 74 ARG A CA 1
ATOM 559 C C . ARG A 1 74 ? 2.404 -9.221 -10.625 1.00 89.62 74 ARG A C 1
ATOM 561 O O . ARG A 1 74 ? 2.098 -8.155 -10.090 1.00 89.62 74 ARG A O 1
ATOM 568 N N . ALA A 1 75 ? 3.324 -9.325 -11.576 1.00 91.12 75 ALA A N 1
ATOM 569 C CA . ALA A 1 75 ? 3.999 -8.181 -12.170 1.00 91.12 75 ALA A CA 1
ATOM 570 C C . ALA A 1 75 ? 3.877 -8.235 -13.697 1.00 91.12 75 ALA A C 1
ATOM 572 O O . ALA A 1 75 ? 4.126 -9.274 -14.309 1.00 91.12 75 ALA A O 1
ATOM 573 N N . CYS A 1 76 ? 3.491 -7.125 -14.319 1.00 90.88 76 CYS A N 1
ATOM 574 C CA . CYS A 1 76 ? 3.355 -6.998 -15.767 1.00 90.88 76 CYS A CA 1
ATOM 575 C C . CYS A 1 76 ? 4.255 -5.880 -16.288 1.00 90.88 76 CYS A C 1
ATOM 577 O O . CYS A 1 76 ? 4.138 -4.733 -15.854 1.00 90.88 76 CYS A O 1
ATOM 579 N N . LEU A 1 77 ? 5.128 -6.219 -17.232 1.00 90.88 77 LEU A N 1
ATOM 580 C CA . LEU A 1 77 ? 5.988 -5.298 -17.957 1.00 90.88 77 LEU A CA 1
ATOM 581 C C . LEU A 1 77 ? 5.340 -4.931 -19.292 1.00 90.88 77 LEU A C 1
ATOM 583 O O . LEU A 1 77 ? 4.949 -5.812 -20.060 1.00 90.88 77 LEU A O 1
ATOM 587 N N . ARG A 1 78 ? 5.278 -3.634 -19.587 1.00 90.00 78 ARG A N 1
ATOM 588 C CA . ARG A 1 78 ? 4.876 -3.101 -20.887 1.00 90.00 78 ARG A CA 1
ATOM 589 C C . ARG A 1 78 ? 5.999 -2.254 -21.471 1.00 90.00 78 ARG A C 1
ATOM 591 O O . ARG A 1 78 ? 6.475 -1.345 -20.799 1.00 90.00 78 ARG A O 1
ATOM 598 N N . ILE A 1 79 ? 6.389 -2.537 -22.708 1.00 87.25 79 ILE A N 1
ATOM 599 C CA . ILE A 1 79 ? 7.395 -1.784 -23.464 1.00 87.25 79 ILE A CA 1
ATOM 600 C C . ILE A 1 79 ? 6.665 -0.925 -24.499 1.00 87.25 79 ILE A C 1
ATOM 602 O O . ILE A 1 79 ? 5.749 -1.396 -25.177 1.00 87.25 79 ILE A O 1
ATOM 606 N N . PHE A 1 80 ? 7.052 0.339 -24.595 1.00 86.12 80 PHE A N 1
ATOM 607 C CA . PHE A 1 80 ? 6.527 1.308 -25.547 1.00 86.12 80 PHE A CA 1
ATOM 608 C C . PHE A 1 80 ? 7.504 1.475 -26.721 1.00 86.12 80 PHE A C 1
ATOM 610 O O . PHE A 1 80 ? 8.692 1.171 -26.619 1.00 86.12 80 PHE A O 1
ATOM 617 N N . GLY A 1 81 ? 6.990 1.918 -27.872 1.00 79.62 81 GLY A N 1
ATOM 618 C CA . GLY A 1 81 ? 7.771 2.011 -29.116 1.00 79.62 81 GLY A CA 1
ATOM 619 C C . GLY A 1 81 ? 8.910 3.037 -29.085 1.00 79.62 81 GLY A C 1
ATOM 620 O O . GLY A 1 81 ? 9.788 2.990 -29.936 1.00 79.62 81 GLY A O 1
ATOM 621 N N . ASP A 1 82 ? 8.915 3.932 -28.098 1.00 81.94 82 ASP A N 1
ATOM 622 C CA . ASP A 1 82 ? 9.972 4.910 -27.818 1.00 81.94 82 ASP A CA 1
ATOM 623 C C . ASP A 1 82 ? 11.139 4.325 -26.995 1.00 81.94 82 ASP A C 1
ATOM 625 O O . ASP A 1 82 ? 12.096 5.032 -26.689 1.00 81.94 82 ASP A O 1
ATOM 629 N N . GLY A 1 83 ? 11.078 3.038 -26.630 1.00 79.31 83 GLY A N 1
ATOM 630 C CA . GLY A 1 83 ? 12.073 2.380 -25.781 1.00 79.31 83 GLY A CA 1
ATOM 631 C C . GLY A 1 83 ? 11.858 2.611 -24.283 1.00 79.31 83 GLY A C 1
ATOM 632 O O . GLY A 1 83 ? 12.601 2.047 -23.472 1.00 79.31 83 GLY A O 1
ATOM 633 N N . SER A 1 84 ? 10.830 3.376 -23.897 1.00 84.75 84 SER A N 1
ATOM 634 C CA . SER A 1 84 ? 10.380 3.447 -22.511 1.00 84.75 84 SER A CA 1
ATOM 635 C C . SER A 1 84 ? 9.645 2.161 -22.138 1.00 84.75 84 SER A C 1
ATOM 637 O O . SER A 1 84 ? 9.038 1.478 -22.967 1.00 84.75 84 SER A O 1
ATOM 639 N N . LEU A 1 85 ? 9.712 1.782 -20.871 1.00 88.00 85 LEU A N 1
ATOM 640 C CA . LEU A 1 85 ? 8.970 0.643 -20.355 1.00 88.00 85 LEU A CA 1
ATOM 641 C C . LEU A 1 85 ? 8.380 0.977 -18.999 1.00 88.00 85 LEU A C 1
ATOM 643 O O . LEU A 1 85 ? 8.860 1.848 -18.276 1.00 88.00 85 LEU A O 1
ATOM 647 N N . VAL A 1 86 ? 7.325 0.261 -18.646 1.00 89.25 86 VAL A N 1
ATOM 648 C CA . VAL A 1 86 ? 6.675 0.389 -17.353 1.00 89.25 86 VAL A CA 1
ATOM 649 C C . VAL A 1 86 ? 6.437 -1.001 -16.788 1.00 89.25 86 VAL A C 1
ATOM 651 O O . VAL A 1 86 ? 5.823 -1.855 -17.429 1.00 89.25 86 VAL A O 1
ATOM 654 N N . LEU A 1 87 ? 6.917 -1.217 -15.568 1.00 88.69 87 LEU A N 1
ATOM 655 C CA . LEU A 1 87 ? 6.579 -2.373 -14.753 1.00 88.69 87 LEU A CA 1
ATOM 656 C C . LEU A 1 87 ? 5.408 -2.010 -13.845 1.00 88.69 87 LEU A C 1
ATOM 658 O O . LEU A 1 87 ? 5.400 -0.954 -13.218 1.00 88.69 87 LEU A O 1
ATOM 662 N N . SER A 1 88 ? 4.430 -2.898 -13.768 1.00 89.75 88 SER A N 1
ATOM 663 C CA . SER A 1 88 ? 3.206 -2.708 -13.004 1.00 89.75 88 SER A CA 1
ATOM 664 C C . SER A 1 88 ? 2.943 -3.896 -12.102 1.00 89.75 88 SER A C 1
ATOM 666 O O . SER A 1 88 ? 3.242 -5.032 -12.460 1.00 89.75 88 SER A O 1
ATOM 668 N N . SER A 1 89 ? 2.372 -3.633 -10.938 1.00 88.81 89 SER A N 1
ATOM 669 C CA . SER A 1 89 ? 1.929 -4.652 -9.987 1.00 88.81 89 SER A CA 1
ATOM 670 C C . SER A 1 89 ? 0.648 -4.175 -9.318 1.00 88.81 89 SER A C 1
ATOM 672 O O . SER A 1 89 ? 0.441 -2.966 -9.179 1.00 88.81 89 SER A O 1
ATOM 674 N N . ALA A 1 90 ? -0.221 -5.107 -8.941 1.00 86.81 90 ALA A N 1
ATOM 675 C CA . ALA A 1 90 ? -1.505 -4.785 -8.335 1.00 86.81 90 ALA A CA 1
ATOM 676 C C . ALA A 1 90 ? -1.831 -5.740 -7.184 1.00 86.81 90 ALA A C 1
ATOM 678 O O . ALA A 1 90 ? -1.504 -6.924 -7.248 1.00 86.81 90 ALA A O 1
ATOM 679 N N . SER A 1 91 ? -2.493 -5.211 -6.156 1.00 84.81 91 SER A N 1
ATOM 680 C CA . SER A 1 91 ? -3.094 -5.973 -5.060 1.00 84.81 91 SER A CA 1
ATOM 681 C C . SER A 1 91 ? -4.352 -5.249 -4.592 1.00 84.81 91 SER A C 1
ATOM 683 O O . SER A 1 91 ? -4.286 -4.082 -4.202 1.00 84.81 91 SER A O 1
ATOM 685 N N . GLY A 1 92 ? -5.503 -5.923 -4.656 1.00 83.19 92 GLY A N 1
ATOM 686 C CA . GLY A 1 92 ? -6.800 -5.307 -4.372 1.00 83.19 92 GLY A CA 1
ATOM 687 C C . GLY A 1 92 ? -7.052 -4.077 -5.252 1.00 83.19 92 GLY A C 1
ATOM 688 O O . GLY A 1 92 ? -6.971 -4.142 -6.477 1.00 83.19 92 GLY A O 1
ATOM 689 N N . GLU A 1 93 ? -7.313 -2.940 -4.610 1.00 82.19 93 GLU A N 1
ATOM 690 C CA . GLU A 1 93 ? -7.542 -1.643 -5.264 1.00 82.19 93 GLU A CA 1
ATOM 691 C C . GLU A 1 93 ? -6.248 -0.852 -5.531 1.00 82.19 93 GLU A C 1
ATOM 693 O O . GLU A 1 93 ? -6.289 0.250 -6.083 1.00 82.19 93 GLU A O 1
ATOM 698 N N . VAL A 1 94 ? -5.088 -1.358 -5.110 1.00 81.38 94 VAL A N 1
ATOM 699 C CA . VAL A 1 94 ? -3.811 -0.644 -5.214 1.00 81.38 94 VAL A CA 1
ATOM 700 C C . VAL A 1 94 ? -3.049 -1.118 -6.442 1.00 81.38 94 VAL A C 1
ATOM 702 O O . VAL A 1 94 ? -2.802 -2.312 -6.606 1.00 81.38 94 VAL A O 1
ATOM 705 N N . GLN A 1 95 ? -2.626 -0.171 -7.282 1.00 84.81 95 GLN A N 1
ATOM 706 C CA . GLN A 1 95 ? -1.764 -0.431 -8.425 1.00 84.81 95 GLN A CA 1
ATOM 707 C C . GLN A 1 95 ? -0.520 0.455 -8.377 1.00 84.81 95 GLN A C 1
ATOM 709 O O . GLN A 1 95 ? -0.601 1.681 -8.263 1.00 84.81 95 GLN A O 1
ATOM 714 N N . VAL A 1 96 ? 0.648 -0.172 -8.479 1.00 84.38 96 VAL A N 1
ATOM 715 C CA . VAL A 1 96 ? 1.941 0.515 -8.432 1.00 84.38 96 VAL A CA 1
ATOM 716 C C . VAL A 1 96 ? 2.657 0.326 -9.756 1.00 84.38 96 VAL A C 1
ATOM 718 O O . VAL A 1 96 ? 2.710 -0.785 -10.293 1.00 84.38 96 VAL A O 1
ATOM 721 N N . TRP A 1 97 ? 3.223 1.420 -10.256 1.00 85.75 97 TRP A N 1
ATOM 722 C CA . TRP A 1 97 ? 3.930 1.485 -11.524 1.00 85.75 97 TRP A CA 1
ATOM 723 C C . TRP A 1 97 ? 5.346 2.013 -11.310 1.00 85.75 97 TRP A C 1
ATOM 725 O O . TRP A 1 97 ? 5.560 2.941 -10.530 1.00 85.75 97 TRP A O 1
ATOM 735 N N . GLN A 1 98 ? 6.314 1.460 -12.032 1.00 85.62 98 GLN A N 1
ATOM 736 C CA . GLN A 1 98 ? 7.669 1.993 -12.110 1.00 85.62 98 GLN A CA 1
ATOM 737 C C . GLN A 1 98 ? 8.099 2.082 -13.569 1.00 85.62 98 GLN A C 1
ATOM 739 O O . GLN A 1 98 ? 8.016 1.098 -14.306 1.00 85.62 98 GLN A O 1
ATOM 744 N N . SER A 1 99 ? 8.564 3.261 -13.975 1.00 84.50 99 SER A N 1
ATOM 745 C CA . SER A 1 99 ? 9.147 3.462 -15.295 1.00 84.50 99 SER A CA 1
ATOM 746 C C . SER A 1 99 ? 10.571 2.912 -15.367 1.00 84.50 99 SER A C 1
ATOM 748 O O . SER A 1 99 ? 11.290 2.787 -14.371 1.00 84.50 99 SER A O 1
ATOM 750 N N . GLY A 1 100 ? 10.976 2.575 -16.580 1.00 84.38 100 GLY A N 1
ATOM 751 C CA . GLY A 1 100 ? 12.329 2.196 -16.933 1.00 84.38 100 GLY A CA 1
ATOM 752 C C . GLY A 1 100 ? 12.560 2.390 -18.421 1.00 84.38 100 GLY A C 1
ATOM 753 O O . GLY A 1 100 ? 11.703 2.913 -19.134 1.00 84.38 100 GLY A O 1
ATOM 754 N N . GLU A 1 101 ? 13.710 1.928 -18.893 1.00 86.06 101 GLU A N 1
ATOM 755 C CA . GLU A 1 101 ? 14.117 2.065 -20.290 1.00 86.06 101 GLU A CA 1
ATOM 756 C C . GLU A 1 101 ? 14.762 0.766 -20.786 1.00 86.06 101 GLU A C 1
ATOM 758 O O . GLU A 1 101 ? 15.422 0.039 -20.031 1.00 86.06 101 GLU A O 1
ATOM 763 N N . VAL A 1 102 ? 14.581 0.466 -22.073 1.00 85.81 102 VAL A N 1
ATOM 764 C CA . VAL A 1 102 ? 15.297 -0.615 -22.758 1.00 85.81 102 VAL A CA 1
ATOM 765 C C . VAL A 1 102 ? 16.592 -0.043 -23.334 1.00 85.81 102 VAL A C 1
ATOM 767 O O . VAL A 1 102 ? 16.568 0.676 -24.330 1.00 85.81 102 VAL A O 1
ATOM 770 N N . ARG A 1 103 ? 17.747 -0.388 -22.753 1.00 80.75 103 ARG A N 1
ATOM 771 C CA . ARG A 1 103 ? 19.061 0.050 -23.259 1.00 80.75 103 ARG A CA 1
ATOM 772 C C . ARG A 1 103 ? 19.876 -1.157 -23.709 1.00 80.75 103 ARG A C 1
ATOM 774 O O . ARG A 1 103 ? 20.178 -2.036 -22.907 1.00 80.75 103 ARG A O 1
ATOM 781 N N . GLY A 1 104 ? 20.223 -1.208 -24.996 1.00 75.12 104 GLY A N 1
ATOM 782 C CA . GLY A 1 104 ? 21.009 -2.309 -25.569 1.00 75.12 104 GLY A CA 1
ATOM 783 C C . GLY A 1 104 ? 20.316 -3.677 -25.493 1.00 75.12 104 GLY A C 1
ATOM 784 O O . GLY A 1 104 ? 20.981 -4.682 -25.280 1.00 75.12 104 GLY A O 1
ATOM 785 N N . GLY A 1 105 ? 18.981 -3.717 -25.594 1.00 78.69 105 GLY A N 1
ATOM 786 C CA . GLY A 1 105 ? 18.196 -4.957 -25.493 1.00 78.69 105 GLY A CA 1
ATOM 787 C C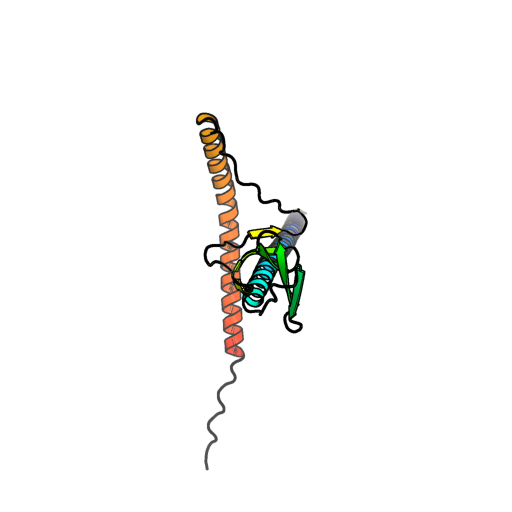 . GLY A 1 105 ? 18.004 -5.486 -24.065 1.00 78.69 105 GLY A C 1
ATOM 788 O O . GLY A 1 105 ? 17.404 -6.543 -23.888 1.00 78.69 105 GLY A O 1
ATOM 789 N N . GLN A 1 106 ? 18.470 -4.755 -23.046 1.00 80.75 106 GLN A N 1
ATOM 790 C CA . GLN A 1 106 ? 18.284 -5.089 -21.636 1.00 80.75 106 GLN A CA 1
ATOM 791 C C . GLN A 1 106 ? 17.316 -4.101 -20.972 1.00 80.75 106 GLN A C 1
ATOM 793 O O . GLN A 1 106 ? 17.445 -2.884 -21.115 1.00 80.75 106 GLN A O 1
ATOM 798 N N . VAL A 1 107 ? 16.360 -4.635 -20.215 1.00 84.31 107 VAL A N 1
ATOM 799 C CA . VAL A 1 107 ? 15.445 -3.869 -19.358 1.00 84.31 107 VAL A CA 1
ATOM 800 C C . VAL A 1 107 ? 16.239 -3.320 -18.173 1.00 84.31 107 VAL A C 1
ATOM 802 O O . VAL A 1 107 ? 16.792 -4.096 -17.392 1.00 84.31 107 VAL A O 1
ATOM 805 N N . ARG A 1 108 ? 16.314 -1.994 -18.029 1.00 82.56 108 ARG A N 1
ATOM 806 C CA . ARG A 1 108 ? 16.924 -1.342 -16.863 1.00 82.56 108 ARG A CA 1
ATOM 807 C C . ARG A 1 108 ? 15.928 -0.416 -16.183 1.00 82.56 108 ARG A C 1
ATOM 809 O O . ARG A 1 108 ? 15.217 0.348 -16.829 1.00 82.56 108 ARG A O 1
ATOM 816 N N . PHE A 1 109 ? 15.927 -0.466 -14.856 1.00 78.81 109 PHE A N 1
ATOM 817 C CA . PHE A 1 109 ? 15.122 0.405 -14.009 1.00 78.81 109 PHE A CA 1
ATOM 818 C C . PHE A 1 109 ? 16.033 1.467 -13.375 1.00 78.81 109 PHE A C 1
ATOM 820 O O . PHE A 1 109 ? 16.909 1.098 -12.586 1.00 78.81 109 PHE A O 1
ATOM 827 N N . PRO A 1 110 ? 15.878 2.761 -13.710 1.00 72.50 110 PRO A N 1
ATOM 828 C CA . PRO A 1 110 ? 16.667 3.831 -13.113 1.00 72.50 110 PRO A CA 1
ATOM 829 C C . PRO A 1 110 ? 16.404 3.948 -11.602 1.00 72.50 110 PRO A C 1
ATOM 831 O O . PRO A 1 110 ? 15.250 3.852 -11.178 1.00 72.50 110 PRO A O 1
ATOM 834 N N . PRO A 1 111 ? 17.431 4.210 -10.774 1.00 63.78 111 PRO A N 1
ATOM 835 C CA . PRO A 1 111 ? 17.254 4.408 -9.333 1.00 63.78 111 PRO A CA 1
ATOM 836 C C . PRO A 1 111 ? 16.489 5.699 -8.996 1.00 63.78 111 PRO A C 1
ATOM 838 O O . PRO A 1 111 ? 15.846 5.773 -7.955 1.00 63.78 111 PRO A O 1
ATOM 841 N N . THR A 1 112 ? 16.525 6.700 -9.881 1.00 59.16 112 THR A N 1
ATOM 842 C CA . THR A 1 112 ? 15.817 7.986 -9.753 1.00 59.16 112 THR A CA 1
ATOM 843 C C . THR A 1 112 ? 14.376 7.957 -10.264 1.00 59.16 112 THR A C 1
ATOM 845 O O . THR A 1 112 ? 13.635 8.912 -10.038 1.00 59.16 112 THR A O 1
ATOM 848 N N . ALA A 1 113 ? 13.948 6.880 -10.929 1.00 58.84 113 ALA A N 1
ATOM 849 C CA . ALA A 1 113 ? 12.563 6.727 -11.358 1.00 58.84 113 ALA A CA 1
ATOM 850 C C . ALA A 1 113 ? 11.690 6.374 -10.144 1.00 58.84 113 ALA A C 1
ATOM 852 O O . ALA A 1 113 ? 11.675 5.228 -9.682 1.00 58.84 113 ALA A O 1
ATOM 853 N N . GLY A 1 114 ? 10.986 7.376 -9.611 1.00 57.81 114 GLY A N 1
ATOM 854 C CA . GLY A 1 114 ? 10.027 7.198 -8.523 1.00 57.81 114 GLY A CA 1
ATOM 855 C C . GLY A 1 114 ? 8.886 6.255 -8.916 1.00 57.81 114 GLY A C 1
ATOM 856 O O . GLY A 1 114 ? 8.455 6.226 -10.068 1.00 57.81 114 GLY A O 1
ATOM 857 N N . ALA A 1 115 ? 8.392 5.473 -7.955 1.00 58.22 115 ALA A N 1
ATOM 858 C CA . ALA A 1 115 ? 7.196 4.663 -8.156 1.00 58.22 115 ALA A CA 1
ATOM 859 C C . ALA A 1 115 ? 5.953 5.567 -8.152 1.00 58.22 115 ALA A C 1
ATOM 861 O O . ALA A 1 115 ? 5.785 6.390 -7.251 1.00 58.22 115 ALA A O 1
ATOM 862 N N . ILE A 1 116 ? 5.082 5.408 -9.149 1.00 63.38 116 ILE A N 1
ATOM 863 C CA . ILE A 1 116 ? 3.803 6.118 -9.232 1.00 63.38 116 ILE A CA 1
ATOM 864 C C . ILE A 1 116 ? 2.711 5.193 -8.701 1.00 63.38 116 ILE A C 1
ATOM 866 O O . ILE A 1 116 ? 2.576 4.046 -9.132 1.00 63.38 116 ILE A O 1
ATOM 870 N N . PHE A 1 117 ? 1.912 5.714 -7.776 1.00 54.69 117 PHE A N 1
ATOM 871 C CA . PHE A 1 117 ? 0.791 5.014 -7.166 1.00 54.69 117 PHE A CA 1
ATOM 872 C C . PHE A 1 117 ? -0.515 5.457 -7.800 1.00 54.69 117 PHE A C 1
ATOM 874 O O . PHE A 1 117 ? -0.815 6.650 -7.842 1.00 54.69 117 PHE A O 1
ATOM 881 N N . ALA A 1 118 ? -1.315 4.496 -8.250 1.00 62.03 118 ALA A N 1
ATOM 882 C CA . ALA A 1 118 ? -2.661 4.743 -8.733 1.00 62.03 118 ALA A CA 1
ATOM 883 C C . ALA A 1 118 ? -3.643 3.805 -8.025 1.00 62.03 118 ALA A C 1
ATOM 885 O O . ALA A 1 118 ? -3.392 2.611 -7.872 1.00 62.03 118 ALA A O 1
ATOM 886 N N . ARG A 1 119 ? -4.787 4.346 -7.600 1.00 47.09 119 ARG A N 1
ATOM 887 C CA . ARG A 1 119 ? -5.915 3.528 -7.145 1.00 47.09 119 ARG A CA 1
ATOM 888 C C . ARG A 1 119 ? -6.630 2.976 -8.377 1.00 47.09 119 ARG A C 1
ATOM 890 O O . ARG A 1 119 ? -7.022 3.755 -9.252 1.00 47.09 119 ARG A O 1
ATOM 897 N N . SER A 1 120 ? -6.756 1.655 -8.443 1.00 47.53 120 SER A N 1
ATOM 898 C CA . SER A 1 120 ? -7.519 0.925 -9.455 1.00 47.53 120 SER A CA 1
ATOM 899 C C . SER A 1 120 ? -8.914 1.550 -9.585 1.00 47.53 120 SER A C 1
ATOM 901 O O . SER A 1 120 ? -9.574 1.804 -8.585 1.00 47.53 120 SER A O 1
ATOM 903 N N . GLY A 1 121 ? -9.320 1.922 -10.802 1.00 47.94 121 GLY A N 1
ATOM 904 C CA . GLY A 1 121 ? -10.612 2.576 -11.077 1.00 47.94 121 GLY A CA 1
ATOM 905 C C . GLY A 1 121 ? -10.538 3.950 -11.752 1.00 47.94 121 GLY A C 1
ATOM 906 O O . GLY A 1 121 ? -11.542 4.418 -12.286 1.00 47.94 121 GLY A O 1
ATOM 907 N N . ARG A 1 122 ? -9.365 4.597 -11.823 1.00 37.28 122 ARG A N 1
ATOM 908 C CA . ARG A 1 122 ? -9.166 5.813 -12.639 1.00 37.28 122 ARG A CA 1
ATOM 909 C C . ARG A 1 122 ? -7.967 5.655 -13.575 1.00 37.28 122 ARG A C 1
ATOM 911 O O . ARG A 1 122 ? -6.865 5.360 -13.127 1.00 37.28 122 ARG A O 1
ATOM 918 N N . ARG A 1 123 ? -8.181 5.868 -14.884 1.00 40.44 123 ARG A N 1
ATOM 919 C CA . ARG A 1 123 ? -7.107 5.984 -15.891 1.00 40.44 123 ARG A CA 1
ATOM 920 C C . ARG A 1 123 ? -6.143 7.090 -15.447 1.00 40.44 123 ARG A C 1
ATOM 922 O O . ARG A 1 123 ? -6.523 8.257 -15.430 1.00 40.44 123 ARG A O 1
ATOM 929 N N . ALA A 1 124 ? -4.919 6.723 -15.080 1.00 43.91 124 ALA A N 1
ATOM 930 C CA . ALA A 1 124 ? -3.875 7.673 -14.722 1.00 43.91 124 ALA A CA 1
ATOM 931 C C . ALA A 1 124 ? -3.188 8.181 -15.999 1.00 43.91 124 ALA A C 1
ATOM 933 O O . ALA A 1 124 ? -2.318 7.515 -16.553 1.00 43.91 124 ALA A O 1
ATOM 934 N N . TYR A 1 125 ? -3.592 9.358 -16.474 1.00 42.31 125 TYR A N 1
ATOM 935 C CA . TYR A 1 125 ? -2.761 10.168 -17.361 1.00 42.31 125 TYR A CA 1
ATOM 936 C C . TYR A 1 125 ? -1.875 11.044 -16.472 1.00 42.31 125 TYR A C 1
ATOM 938 O O . TYR A 1 125 ? -2.391 11.857 -15.706 1.00 42.31 125 TYR A O 1
ATOM 946 N N . VAL A 1 126 ? -0.553 10.877 -16.539 1.00 46.84 126 VAL A N 1
ATOM 947 C CA . VAL A 1 126 ? 0.383 11.805 -15.890 1.00 46.84 126 VAL A CA 1
ATOM 948 C C . VAL A 1 126 ? 0.555 12.998 -16.828 1.00 46.84 126 VAL A C 1
ATOM 950 O O . VAL A 1 126 ? 1.237 12.897 -17.844 1.00 46.84 126 VAL A O 1
ATOM 953 N N . LYS A 1 127 ? -0.105 14.116 -16.513 1.00 39.62 127 LYS A N 1
ATOM 954 C CA . LYS A 1 127 ? 0.144 15.422 -17.136 1.00 39.62 127 LYS A CA 1
ATOM 955 C C . LYS A 1 127 ? 1.025 16.245 -16.191 1.00 39.62 127 LYS A C 1
ATOM 957 O O . LYS A 1 127 ? 0.726 16.319 -15.001 1.00 39.62 127 LYS A O 1
ATOM 962 N N . CYS A 1 128 ? 2.117 16.815 -16.710 1.00 32.62 128 CYS A N 1
ATOM 963 C CA . CYS A 1 128 ? 2.999 17.711 -15.957 1.00 32.62 128 CYS A CA 1
ATOM 964 C C . CYS A 1 128 ? 2.200 18.893 -15.371 1.00 32.62 128 CYS A C 1
ATOM 966 O O . CYS A 1 128 ? 1.339 19.427 -16.074 1.00 32.62 128 CYS A O 1
ATOM 968 N N . PRO A 1 129 ? 2.461 19.313 -14.120 1.00 35.28 129 PRO A N 1
ATOM 969 C CA . PRO A 1 129 ? 1.763 20.442 -13.517 1.00 35.28 129 PRO A CA 1
ATOM 970 C C . PRO A 1 129 ? 2.214 21.764 -14.159 1.00 35.28 129 PRO A C 1
ATOM 972 O O . PRO A 1 129 ? 3.386 22.129 -14.084 1.00 35.28 129 PRO A O 1
ATOM 975 N N . GLU A 1 130 ? 1.280 22.478 -14.792 1.00 36.62 130 GLU A N 1
ATOM 976 C CA . GLU A 1 130 ? 1.435 23.896 -15.135 1.00 36.62 130 GLU A CA 1
ATOM 977 C C . GLU A 1 130 ? 1.289 24.747 -13.867 1.00 36.62 130 GLU A C 1
ATOM 979 O O . GLU A 1 130 ? 0.499 24.438 -12.973 1.00 36.62 130 GLU A O 1
ATOM 984 N N . ALA A 1 131 ? 2.116 25.790 -13.788 1.00 42.94 131 ALA A N 1
ATOM 985 C CA . ALA A 1 131 ? 2.307 26.640 -12.623 1.00 42.94 131 ALA A CA 1
ATOM 986 C C . ALA A 1 131 ? 0.990 27.211 -12.070 1.00 42.94 131 ALA A C 1
ATOM 988 O O . ALA A 1 131 ? 0.210 27.843 -12.782 1.00 42.94 131 ALA A O 1
ATOM 989 N N . SER A 1 132 ? 0.775 27.017 -10.769 1.00 41.09 132 SER A N 1
ATOM 990 C CA . SER A 1 132 ? -0.372 27.542 -10.035 1.00 41.09 132 SER A CA 1
ATOM 991 C C . SER A 1 132 ? -0.289 29.066 -9.925 1.00 41.09 132 SER A C 1
ATOM 993 O O . SER A 1 132 ? 0.635 29.600 -9.310 1.00 41.09 132 SER A O 1
ATOM 995 N N . ALA A 1 133 ? -1.278 29.767 -10.479 1.00 50.59 133 ALA A N 1
ATOM 996 C CA . ALA A 1 133 ? -1.498 31.180 -10.199 1.00 50.59 133 ALA A CA 1
ATOM 997 C C . ALA A 1 133 ? -1.794 31.370 -8.698 1.00 50.59 133 ALA A C 1
ATOM 999 O O . ALA A 1 133 ? -2.628 30.668 -8.121 1.00 50.59 133 ALA A O 1
ATOM 1000 N N . GLY A 1 134 ? -1.057 32.284 -8.066 1.00 47.38 134 GLY A N 1
ATOM 1001 C CA . GLY A 1 134 ? -1.102 32.536 -6.628 1.00 47.38 134 GLY A CA 1
ATOM 1002 C C . GLY A 1 134 ? -2.452 33.079 -6.156 1.00 47.38 134 GLY A C 1
ATOM 1003 O O . GLY A 1 134 ? -3.024 33.979 -6.765 1.00 47.38 134 GLY A O 1
ATOM 1004 N N . PHE A 1 135 ? -2.938 32.523 -5.047 1.00 54.34 135 PHE A N 1
ATOM 1005 C CA . PHE A 1 135 ? -4.133 32.965 -4.330 1.00 54.34 135 PHE A CA 1
ATOM 1006 C C . PHE A 1 135 ? -3.864 34.257 -3.540 1.00 54.34 135 PHE A C 1
ATOM 1008 O O . PHE A 1 135 ? -2.775 34.455 -2.998 1.00 54.34 135 PHE A O 1
ATOM 1015 N N . SER A 1 136 ? -4.873 35.123 -3.445 1.00 63.62 136 SER A N 1
ATOM 1016 C CA . SER A 1 136 ? -4.833 36.387 -2.707 1.00 63.62 136 SER A CA 1
ATOM 1017 C C . SER A 1 136 ? -4.587 36.171 -1.201 1.00 63.62 136 SER A C 1
ATOM 1019 O O . SER A 1 136 ? -5.262 35.397 -0.524 1.00 63.62 136 SER A O 1
ATOM 1021 N N . LEU A 1 137 ? -3.596 36.895 -0.671 1.00 61.91 137 LEU A N 1
ATOM 1022 C CA . LEU A 1 137 ? -3.091 36.830 0.709 1.00 61.91 137 LEU A CA 1
ATOM 1023 C C . LEU A 1 137 ? -4.123 37.034 1.848 1.00 61.91 137 LEU A C 1
ATOM 1025 O O . LEU A 1 137 ? -3.959 36.383 2.876 1.00 61.91 137 LEU A O 1
ATOM 1029 N N . PRO A 1 138 ? -5.172 37.878 1.752 1.00 65.50 138 PRO A N 1
ATOM 1030 C CA . PRO A 1 138 ? -6.109 38.035 2.873 1.00 65.50 138 PRO A CA 1
ATOM 1031 C C . PRO A 1 138 ? -7.080 36.849 3.027 1.00 65.50 138 PRO A C 1
ATOM 1033 O O . PRO A 1 138 ? -7.440 36.496 4.149 1.00 65.50 138 PRO A O 1
ATOM 1036 N N . GLU A 1 139 ? -7.454 36.184 1.928 1.00 67.31 139 GLU A N 1
ATOM 1037 C CA . GLU A 1 139 ? -8.370 35.031 1.932 1.00 67.31 139 GLU A CA 1
ATOM 1038 C C . GLU A 1 139 ? -7.701 33.789 2.545 1.00 67.31 139 GLU A C 1
ATOM 1040 O O . GLU A 1 139 ? -8.303 33.049 3.326 1.00 67.31 139 GLU A O 1
ATOM 1045 N N . THR A 1 140 ? -6.417 33.578 2.231 1.00 78.62 140 THR A N 1
ATOM 1046 C CA . THR A 1 140 ? -5.635 32.444 2.745 1.00 78.62 140 THR A CA 1
ATOM 1047 C C . THR A 1 140 ? -5.355 32.573 4.236 1.00 78.62 140 THR A C 1
ATOM 1049 O O . THR A 1 140 ? -5.413 31.574 4.952 1.00 78.62 140 THR A O 1
ATOM 1052 N N . VAL A 1 141 ? -5.131 33.793 4.730 1.00 79.06 141 VAL A N 1
ATOM 1053 C CA . VAL A 1 141 ? -4.962 34.056 6.165 1.00 79.06 141 VAL A CA 1
ATOM 1054 C C . VAL A 1 141 ? -6.272 33.817 6.925 1.00 79.06 141 VAL A C 1
ATOM 1056 O O . VAL A 1 141 ? -6.247 33.182 7.981 1.00 79.06 141 VAL A O 1
ATOM 1059 N N . LEU A 1 142 ? -7.421 34.233 6.375 1.00 77.25 142 LEU A N 1
ATOM 1060 C CA . LEU A 1 142 ? -8.735 33.972 6.977 1.00 77.25 142 LEU A CA 1
ATOM 1061 C C . LEU A 1 142 ? -9.055 32.466 7.018 1.00 77.25 142 LEU A C 1
ATOM 1063 O O . LEU A 1 142 ? -9.485 31.948 8.050 1.00 77.25 142 LEU A O 1
ATOM 1067 N N . ALA A 1 143 ? -8.787 31.745 5.926 1.00 79.19 143 ALA A N 1
ATOM 1068 C CA . ALA A 1 143 ? -8.980 30.300 5.854 1.00 79.19 143 ALA A CA 1
ATOM 1069 C C . ALA A 1 143 ? -8.031 29.534 6.793 1.00 79.19 143 ALA A C 1
ATOM 1071 O O . ALA A 1 143 ? -8.470 28.603 7.470 1.00 79.19 143 ALA A O 1
ATOM 1072 N N . MET A 1 144 ? -6.758 29.939 6.897 1.00 81.06 144 MET A N 1
ATOM 1073 C CA . MET A 1 144 ? -5.820 29.362 7.868 1.00 81.06 144 MET A CA 1
ATOM 1074 C C . MET A 1 144 ? -6.289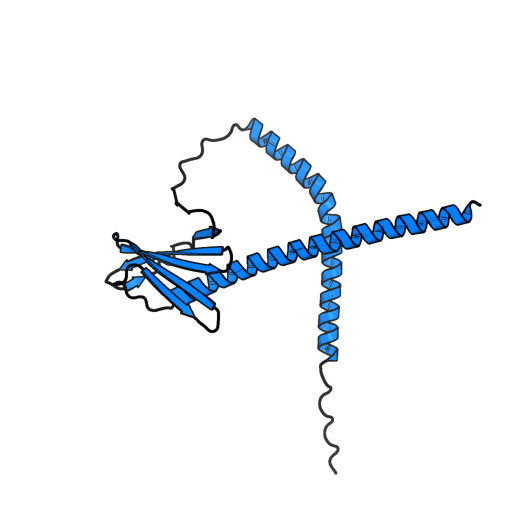 29.593 9.305 1.00 81.06 144 MET A C 1
ATOM 1076 O O . MET A 1 144 ? -6.267 28.656 10.099 1.00 81.06 144 MET A O 1
ATOM 1080 N N . ALA A 1 145 ? -6.763 30.794 9.646 1.00 80.62 145 ALA A N 1
ATOM 1081 C CA . ALA A 1 145 ? -7.256 31.090 10.990 1.00 80.62 145 ALA A CA 1
ATOM 1082 C C . ALA A 1 145 ? -8.501 30.255 11.348 1.00 80.62 145 ALA A C 1
ATOM 1084 O O . ALA A 1 145 ? -8.551 29.655 12.425 1.00 80.62 145 ALA A O 1
ATOM 1085 N N . LEU A 1 146 ? -9.474 30.146 10.434 1.00 77.69 146 LEU A N 1
ATOM 1086 C CA . LEU A 1 146 ? -10.670 29.314 10.623 1.00 77.69 146 LEU A CA 1
ATOM 1087 C C . LEU A 1 146 ? -10.332 27.820 10.704 1.00 77.69 146 LEU A C 1
ATOM 1089 O O . LEU A 1 146 ? -10.893 27.101 11.536 1.00 77.69 146 LEU A O 1
ATOM 1093 N N . MET A 1 147 ? -9.385 27.346 9.894 1.00 80.44 147 MET A N 1
ATOM 1094 C CA . MET A 1 147 ? -8.901 25.968 9.963 1.00 80.44 147 MET A CA 1
ATOM 1095 C C . MET A 1 147 ? -8.201 25.698 11.300 1.00 80.44 147 MET A C 1
ATOM 1097 O O . MET A 1 147 ? -8.508 24.708 11.954 1.00 80.44 147 MET A O 1
ATOM 1101 N N . VAL A 1 148 ? -7.313 26.581 11.762 1.00 81.81 148 VAL A N 1
ATOM 1102 C CA . VAL A 1 148 ? -6.621 26.411 13.049 1.00 81.81 148 VAL A CA 1
ATOM 1103 C C . VAL A 1 148 ? -7.622 26.397 14.205 1.00 81.81 148 VAL A C 1
ATOM 1105 O O . VAL A 1 148 ? -7.539 25.522 15.063 1.00 81.81 148 VAL A O 1
ATOM 1108 N N . LEU A 1 149 ? -8.613 27.290 14.216 1.00 77.25 149 LEU A N 1
ATOM 1109 C CA . LEU A 1 149 ? -9.641 27.326 15.261 1.00 77.25 149 LEU A CA 1
ATOM 1110 C C . LEU A 1 149 ? -10.508 26.059 15.279 1.00 77.25 149 LEU A C 1
ATOM 1112 O O . LEU A 1 149 ? -10.701 25.461 16.339 1.00 77.25 149 LEU A O 1
ATOM 1116 N N . THR A 1 150 ? -10.979 25.603 14.116 1.00 75.88 150 THR A N 1
ATOM 1117 C CA . THR A 1 150 ? -11.792 24.379 14.013 1.00 75.88 150 THR A CA 1
ATOM 1118 C C . THR A 1 150 ? -10.985 23.127 14.350 1.00 75.88 150 THR A C 1
ATOM 1120 O O . THR A 1 150 ? -11.453 22.297 15.125 1.00 75.88 150 THR A O 1
ATOM 1123 N N . VAL A 1 151 ? -9.745 23.011 13.871 1.00 72.38 151 VAL A N 1
ATOM 1124 C CA . VAL A 1 151 ? -8.848 21.884 14.175 1.00 72.38 151 VAL A CA 1
ATOM 1125 C C . VAL A 1 151 ? -8.440 21.867 15.648 1.00 72.38 151 VAL A C 1
ATOM 1127 O O . VAL A 1 151 ? -8.298 20.791 16.222 1.00 72.38 151 VAL A O 1
ATOM 1130 N N . THR A 1 152 ? -8.294 23.022 16.302 1.00 74.06 152 THR A N 1
ATOM 1131 C CA . THR A 1 152 ? -7.947 23.075 17.733 1.00 74.06 152 THR A CA 1
ATOM 1132 C C . THR A 1 152 ? -9.151 22.725 18.611 1.00 74.06 152 THR A C 1
ATOM 1134 O O . THR A 1 152 ? -9.011 21.932 19.544 1.00 74.06 152 THR A O 1
ATOM 1137 N N . ALA A 1 153 ? -10.346 23.223 18.275 1.00 69.44 153 ALA A N 1
ATOM 1138 C CA . ALA A 1 153 ? -11.591 22.876 18.964 1.00 69.44 153 ALA A CA 1
ATOM 1139 C C . ALA A 1 153 ? -11.951 21.386 18.799 1.00 69.44 153 ALA A C 1
ATOM 1141 O O . ALA A 1 153 ? -12.279 20.708 19.773 1.00 69.44 153 ALA A O 1
ATOM 1142 N N . LEU A 1 154 ? -11.811 20.844 17.585 1.00 63.12 154 LEU A N 1
ATOM 1143 C CA . LEU A 1 154 ? -12.045 19.426 17.297 1.00 63.12 154 LEU A CA 1
ATOM 1144 C C . LEU A 1 154 ? -10.915 18.536 17.845 1.00 63.12 154 LEU A C 1
ATOM 1146 O O . LEU A 1 154 ? -11.152 17.425 18.321 1.00 63.12 154 LEU A O 1
ATOM 1150 N N . GLY A 1 155 ? -9.681 19.042 17.839 1.00 56.31 155 GLY A N 1
ATOM 1151 C CA . GLY A 1 155 ? -8.496 18.366 18.358 1.00 56.31 155 GLY A CA 1
ATOM 1152 C C . GLY A 1 155 ? -8.521 18.193 19.875 1.00 56.31 155 GLY A C 1
ATOM 1153 O O . GLY A 1 155 ? -8.040 17.175 20.367 1.00 56.31 155 GLY A O 1
ATOM 1154 N N . GLY A 1 156 ? -9.130 19.123 20.618 1.00 60.47 156 GLY A N 1
ATOM 1155 C CA . GLY A 1 156 ? -9.392 18.949 22.050 1.00 60.47 156 GLY A CA 1
ATOM 1156 C C . GLY A 1 156 ? -10.307 17.753 22.333 1.00 60.47 156 GLY A C 1
ATOM 1157 O O . GLY A 1 156 ? -10.027 16.954 23.225 1.00 60.47 156 GLY A O 1
ATOM 1158 N N . TYR A 1 157 ? -11.341 17.569 21.508 1.00 62.44 157 TYR A N 1
ATOM 1159 C CA . TYR A 1 157 ? -12.290 16.461 21.632 1.00 62.44 157 TYR A CA 1
ATOM 1160 C C . TYR A 1 157 ? -11.673 15.109 21.233 1.00 62.44 157 TYR A C 1
ATOM 1162 O O . TYR A 1 157 ? -11.841 14.106 21.928 1.00 62.44 157 TYR A O 1
ATOM 1170 N N . GLN A 1 158 ? -10.882 15.074 20.155 1.00 54.06 158 GLN A N 1
ATOM 1171 C CA . GLN A 1 158 ? -10.246 13.834 19.696 1.00 54.06 158 GLN A CA 1
ATOM 1172 C C . GLN A 1 158 ? -9.081 13.371 20.583 1.00 54.06 158 GLN A C 1
ATOM 1174 O O . GLN A 1 158 ? -8.897 12.165 20.759 1.00 54.06 158 GLN A O 1
ATOM 1179 N N . ARG A 1 159 ? -8.322 14.289 21.202 1.00 54.34 159 ARG A N 1
ATOM 1180 C CA . ARG A 1 159 ? -7.228 13.921 22.123 1.00 54.34 159 ARG A CA 1
ATOM 1181 C C . ARG A 1 159 ? -7.734 13.209 23.382 1.00 54.34 159 ARG A C 1
ATOM 1183 O O . ARG A 1 159 ? -7.072 12.277 23.833 1.00 54.34 159 ARG A O 1
ATOM 1190 N N . GLY A 1 160 ? -8.913 13.578 23.893 1.00 59.12 160 GLY A N 1
ATOM 1191 C CA . GLY A 1 160 ? -9.538 12.908 25.041 1.00 59.12 160 GLY A CA 1
ATOM 1192 C C . GLY A 1 160 ? -9.901 11.442 24.770 1.00 59.12 160 GLY A C 1
ATOM 1193 O O . GLY A 1 160 ? -9.678 10.584 25.620 1.00 59.12 160 GLY A O 1
ATOM 1194 N N . MET A 1 161 ? -10.377 11.117 23.560 1.00 60.34 161 MET A N 1
ATOM 1195 C CA . MET A 1 161 ? -10.668 9.725 23.177 1.00 60.34 161 MET A CA 1
ATOM 1196 C C . MET A 1 161 ? -9.408 8.937 22.781 1.00 60.34 161 MET A C 1
ATOM 1198 O O . MET A 1 161 ? -9.293 7.753 23.105 1.00 60.34 161 MET A O 1
ATOM 1202 N N . ALA A 1 162 ? -8.437 9.582 22.124 1.00 57.38 162 ALA A N 1
ATOM 1203 C CA . ALA A 1 162 ? -7.189 8.937 21.716 1.00 57.38 162 ALA A CA 1
ATOM 1204 C C . ALA A 1 162 ? -6.357 8.459 22.918 1.00 57.38 162 ALA A C 1
ATOM 1206 O O . ALA A 1 162 ? -5.807 7.358 22.880 1.00 57.38 162 ALA A O 1
ATOM 1207 N N . GLN A 1 163 ? -6.317 9.233 24.010 1.00 60.25 163 GLN A N 1
ATOM 1208 C CA . GLN A 1 163 ? -5.638 8.820 25.245 1.00 60.25 163 GLN A CA 1
ATOM 1209 C C . GLN A 1 163 ? -6.261 7.550 25.849 1.00 60.25 163 GLN A C 1
ATOM 1211 O O . GLN A 1 163 ? -5.530 6.639 26.237 1.00 60.25 163 GLN A O 1
ATOM 1216 N N . GLY A 1 164 ? -7.593 7.426 25.835 1.00 65.50 164 GLY A N 1
ATOM 1217 C CA . GLY A 1 164 ? -8.285 6.223 26.314 1.00 65.50 164 GLY A CA 1
ATOM 1218 C C . GLY A 1 164 ? -7.977 4.970 25.483 1.00 65.50 164 GLY A C 1
ATOM 1219 O O . GLY A 1 164 ? -7.758 3.890 26.034 1.00 65.50 164 GLY A O 1
ATOM 1220 N N . ILE A 1 165 ? -7.894 5.106 24.156 1.00 69.12 165 ILE A N 1
ATOM 1221 C CA . ILE A 1 165 ? -7.579 3.988 23.250 1.00 69.12 165 ILE A CA 1
ATOM 1222 C C . ILE A 1 165 ? -6.114 3.547 23.391 1.00 69.12 165 ILE A C 1
ATOM 1224 O O . ILE A 1 165 ? -5.834 2.344 23.391 1.00 69.12 165 ILE A O 1
ATOM 1228 N N . VAL A 1 166 ? -5.177 4.490 23.547 1.00 74.44 166 VAL A N 1
ATOM 1229 C CA . VAL A 1 166 ? -3.758 4.173 23.789 1.00 74.44 166 VAL A CA 1
ATOM 1230 C C . VAL A 1 166 ? -3.597 3.397 25.098 1.00 74.44 166 VAL A C 1
ATOM 1232 O O . VAL A 1 166 ? -2.920 2.368 25.105 1.00 74.44 166 VAL A O 1
ATOM 1235 N N . GLN A 1 167 ? -4.287 3.814 26.164 1.00 75.50 167 GLN A N 1
ATOM 1236 C CA . GLN A 1 167 ? -4.283 3.121 27.455 1.00 75.50 167 GLN A CA 1
ATOM 1237 C C . GLN A 1 167 ? -4.776 1.667 27.322 1.00 75.50 167 GLN A C 1
ATOM 1239 O O . GLN A 1 167 ? -4.098 0.735 27.754 1.00 75.50 167 GLN A O 1
ATOM 1244 N N . LEU A 1 168 ? -5.916 1.453 26.652 1.00 77.12 168 LEU A N 1
ATOM 1245 C CA . LEU A 1 168 ? -6.500 0.122 26.425 1.00 77.12 168 LEU A CA 1
ATOM 1246 C C . LEU A 1 168 ? -5.586 -0.798 25.605 1.00 77.12 168 LEU A C 1
ATOM 1248 O O . LEU A 1 168 ? -5.465 -1.994 25.888 1.00 77.12 168 LEU A O 1
ATOM 1252 N N . ASN A 1 169 ? -4.930 -0.255 24.579 1.00 80.56 169 ASN A N 1
ATOM 1253 C CA . ASN A 1 169 ? -4.013 -1.029 23.750 1.00 80.56 169 ASN A CA 1
ATOM 1254 C C . ASN A 1 169 ? -2.743 -1.431 24.506 1.00 80.56 169 ASN A C 1
ATOM 1256 O O . ASN A 1 169 ? -2.275 -2.555 24.318 1.00 80.56 169 ASN A O 1
ATOM 1260 N N . GLN A 1 170 ? -2.222 -0.578 25.392 1.00 82.69 170 GLN A N 1
ATOM 1261 C CA . GLN A 1 170 ? -1.101 -0.933 26.268 1.00 82.69 170 GLN A CA 1
ATOM 1262 C C . GLN A 1 170 ? -1.464 -2.103 27.188 1.00 82.69 170 GLN A C 1
ATOM 1264 O O . GLN A 1 170 ? -0.718 -3.079 27.263 1.00 82.69 170 GLN A O 1
ATOM 1269 N N . THR A 1 171 ? -2.652 -2.083 27.801 1.00 79.31 171 THR A N 1
ATOM 1270 C CA . THR A 1 171 ? -3.111 -3.187 28.661 1.00 79.31 171 THR A CA 1
ATOM 1271 C C . THR A 1 171 ? -3.227 -4.500 27.885 1.00 79.31 171 THR A C 1
ATOM 1273 O O . THR A 1 171 ? -2.829 -5.556 28.373 1.00 79.31 171 THR A O 1
ATOM 1276 N N . ARG A 1 172 ? -3.708 -4.450 26.636 1.00 85.12 172 ARG A N 1
ATOM 1277 C CA . ARG A 1 172 ? -3.781 -5.632 25.759 1.00 85.12 172 ARG A CA 1
ATOM 1278 C C . ARG A 1 172 ? -2.410 -6.178 25.355 1.00 85.12 172 ARG A C 1
ATOM 1280 O O . ARG A 1 172 ? -2.306 -7.369 25.076 1.00 85.12 172 ARG A O 1
ATOM 1287 N N . GLN A 1 173 ? -1.377 -5.341 25.255 1.00 85.75 173 GLN A N 1
ATOM 1288 C CA . GLN A 1 173 ? -0.011 -5.816 24.998 1.00 85.75 173 GLN A CA 1
ATOM 1289 C C . GLN A 1 173 ? 0.540 -6.554 26.221 1.00 85.75 173 GLN A C 1
ATOM 1291 O O . GLN A 1 173 ? 0.971 -7.694 26.086 1.00 85.75 173 GLN A O 1
ATOM 1296 N N . LEU A 1 174 ? 0.391 -5.975 27.417 1.00 89.62 174 LEU A N 1
ATOM 1297 C CA . LEU A 1 174 ? 0.827 -6.607 28.668 1.00 89.62 174 LEU A CA 1
ATOM 1298 C C . LEU A 1 174 ? 0.174 -7.979 28.883 1.00 89.62 174 LEU A C 1
ATOM 1300 O O . LEU A 1 174 ? 0.848 -8.933 29.261 1.00 89.62 174 LEU A O 1
ATOM 1304 N N . TRP A 1 175 ? -1.117 -8.111 28.568 1.00 83.62 175 TRP A N 1
ATOM 1305 C CA . TRP A 1 175 ? -1.809 -9.402 28.617 1.00 83.62 175 TRP A CA 1
ATOM 1306 C C . TRP A 1 175 ? -1.290 -10.418 27.596 1.00 83.62 175 TRP A C 1
ATOM 1308 O O . TRP A 1 175 ? -1.190 -11.602 27.912 1.00 83.62 175 TRP A O 1
ATOM 1318 N N . ARG A 1 176 ? -0.942 -9.980 26.379 1.00 87.12 176 ARG A N 1
ATOM 1319 C CA . ARG A 1 176 ? -0.354 -10.866 25.361 1.00 87.12 176 ARG A CA 1
ATOM 1320 C C . ARG A 1 176 ? 1.016 -11.377 25.783 1.00 87.12 176 ARG A C 1
ATOM 1322 O O . ARG A 1 176 ? 1.303 -12.554 25.579 1.00 87.12 176 ARG A O 1
ATOM 1329 N N . ASP A 1 177 ? 1.830 -10.522 26.384 1.00 89.00 177 ASP A N 1
ATOM 1330 C CA . ASP A 1 177 ? 3.147 -10.914 26.873 1.00 89.00 177 ASP A CA 1
ATOM 1331 C C . ASP A 1 177 ? 3.028 -11.845 28.084 1.00 89.00 177 ASP A C 1
ATOM 1333 O O . ASP A 1 177 ? 3.632 -12.915 28.084 1.00 89.00 177 ASP A O 1
ATOM 1337 N N . ALA A 1 178 ? 2.161 -11.530 29.052 1.00 88.31 178 ALA A N 1
ATOM 1338 C CA . ALA A 1 178 ? 1.867 -12.414 30.184 1.00 88.31 178 ALA A CA 1
ATOM 1339 C C . ALA A 1 178 ? 1.394 -13.810 29.734 1.00 88.31 178 ALA A C 1
ATOM 1341 O O . ALA A 1 178 ? 1.836 -14.822 30.277 1.00 88.31 178 ALA A O 1
ATOM 1342 N N . TRP A 1 179 ? 0.553 -13.877 28.696 1.00 81.06 179 TRP A N 1
ATOM 1343 C CA . TRP A 1 179 ? 0.109 -15.141 28.103 1.00 81.06 179 TRP A CA 1
ATOM 1344 C C . TRP A 1 179 ? 1.236 -15.913 27.407 1.00 81.06 179 TRP A C 1
ATOM 1346 O O . TRP A 1 179 ? 1.276 -17.139 27.454 1.00 81.06 179 TRP A O 1
ATOM 1356 N N . ARG A 1 180 ? 2.182 -15.220 26.763 1.00 82.25 180 ARG A N 1
ATOM 1357 C CA . ARG A 1 180 ? 3.371 -15.871 26.190 1.00 82.25 180 ARG A CA 1
ATOM 1358 C C . ARG A 1 180 ? 4.253 -16.478 27.276 1.00 82.25 180 ARG A C 1
ATOM 1360 O O . ARG A 1 180 ? 4.767 -17.575 27.079 1.00 82.25 180 ARG A O 1
ATOM 1367 N N . TYR A 1 181 ? 4.394 -15.808 28.419 1.00 79.38 181 TYR A N 1
ATOM 1368 C CA . TYR A 1 181 ? 5.189 -16.321 29.533 1.00 79.38 181 TYR A CA 1
ATOM 1369 C C . TYR A 1 181 ? 4.566 -17.550 30.205 1.00 79.38 181 TYR A C 1
ATOM 1371 O O . TYR A 1 181 ? 5.308 -18.431 30.628 1.00 79.38 181 TYR A O 1
ATOM 1379 N N . SER A 1 182 ? 3.234 -17.669 30.252 1.00 76.94 182 SER A N 1
ATOM 1380 C CA . SER A 1 182 ? 2.576 -18.860 30.816 1.00 76.94 182 SER A CA 1
ATOM 1381 C C . SER A 1 182 ? 2.682 -20.108 29.931 1.00 76.94 182 SER A C 1
ATOM 1383 O O . SER A 1 182 ? 2.512 -21.221 30.421 1.00 76.94 182 SER A O 1
ATOM 1385 N N . GLN A 1 183 ? 2.975 -19.940 28.638 1.00 73.81 183 GLN A N 1
ATOM 1386 C CA . GLN A 1 183 ? 3.139 -21.039 27.677 1.00 73.81 183 GLN A CA 1
ATOM 1387 C C . GLN A 1 183 ? 4.552 -21.645 27.698 1.00 73.81 183 GLN A C 1
ATOM 1389 O O . GLN A 1 183 ? 4.783 -22.701 27.106 1.00 73.81 183 GLN A O 1
ATOM 1394 N N . LEU A 1 184 ? 5.513 -21.000 28.366 1.00 74.69 184 LEU A N 1
ATOM 1395 C CA . LEU A 1 184 ? 6.856 -21.547 28.535 1.00 74.69 184 LEU A CA 1
ATOM 1396 C C . LEU A 1 184 ? 6.802 -22.674 29.574 1.00 74.69 184 LEU A C 1
ATOM 1398 O O . LEU A 1 184 ? 6.634 -22.439 30.768 1.00 74.69 184 LEU A O 1
ATOM 1402 N N . SER A 1 185 ? 6.929 -23.916 29.105 1.00 59.84 185 SER A N 1
ATOM 1403 C CA . SER A 1 185 ? 7.053 -25.080 29.985 1.00 59.84 185 SER A CA 1
ATOM 1404 C C . SER A 1 185 ? 8.364 -25.009 30.768 1.00 59.84 185 SER A C 1
ATOM 1406 O O . SER A 1 185 ? 9.408 -24.668 30.207 1.00 59.84 185 SER A O 1
ATOM 1408 N N . ALA A 1 186 ? 8.312 -25.340 32.062 1.00 63.47 186 ALA A N 1
ATOM 1409 C CA . ALA A 1 186 ? 9.504 -25.425 32.897 1.00 63.47 186 ALA A CA 1
ATOM 1410 C C . ALA A 1 186 ? 10.513 -26.412 32.275 1.00 63.47 186 ALA A C 1
ATOM 1412 O O . ALA A 1 186 ? 10.096 -27.471 31.792 1.00 63.47 186 ALA A O 1
ATOM 1413 N N . PRO A 1 187 ? 11.821 -26.088 32.263 1.00 66.06 187 PRO A N 1
ATOM 1414 C CA . PRO A 1 187 ? 12.831 -27.003 31.748 1.00 66.06 187 PRO A CA 1
ATOM 1415 C C . PRO A 1 187 ? 12.733 -28.346 32.488 1.00 66.06 187 PRO A C 1
ATOM 1417 O O . PRO A 1 187 ? 12.461 -28.353 33.695 1.00 66.06 187 PRO A O 1
ATOM 1420 N N . PRO A 1 188 ? 12.917 -29.484 31.793 1.00 67.00 188 PRO A N 1
ATOM 1421 C CA . PRO A 1 188 ? 12.827 -30.791 32.425 1.00 67.00 188 PRO A CA 1
ATOM 1422 C C . PRO A 1 188 ? 13.806 -30.852 33.600 1.00 67.00 188 PRO A C 1
ATOM 1424 O O . PRO A 1 188 ? 14.992 -30.556 33.449 1.00 67.00 188 PRO A O 1
ATOM 1427 N N . SER A 1 189 ? 13.279 -31.200 34.779 1.00 70.75 189 SER A N 1
ATOM 1428 C CA . SER A 1 189 ? 14.072 -31.392 35.995 1.00 70.75 189 SER A CA 1
ATOM 1429 C C . SER A 1 189 ? 15.234 -32.342 35.688 1.00 70.75 189 SER A C 1
ATOM 1431 O O . SER A 1 189 ? 14.986 -33.392 35.082 1.00 70.75 189 SER A O 1
ATOM 1433 N N . PRO A 1 190 ? 16.486 -32.008 36.062 1.00 66.44 190 PRO A N 1
ATOM 1434 C CA . PRO A 1 190 ? 17.605 -32.906 35.834 1.00 66.44 190 PRO A CA 1
ATOM 1435 C C . PRO A 1 190 ? 17.288 -34.246 36.497 1.00 66.44 190 PRO A C 1
ATOM 1437 O O . PRO A 1 190 ? 16.955 -34.307 37.684 1.00 66.44 190 PRO A O 1
ATOM 1440 N N . ALA A 1 191 ? 17.328 -35.314 35.697 1.00 63.94 191 ALA A N 1
ATOM 1441 C CA . ALA A 1 191 ? 17.055 -36.661 36.164 1.00 63.94 191 ALA A CA 1
ATOM 1442 C C . ALA A 1 191 ? 17.936 -36.943 37.387 1.00 63.94 191 ALA A C 1
ATOM 1444 O O . ALA A 1 191 ? 19.161 -36.835 37.321 1.00 63.94 191 ALA A O 1
ATOM 1445 N N . ARG A 1 192 ? 17.296 -37.266 38.516 1.00 62.59 192 ARG A N 1
ATOM 1446 C CA . ARG A 1 192 ? 17.967 -37.670 39.751 1.00 62.59 192 ARG A CA 1
ATOM 1447 C C . ARG A 1 192 ? 18.716 -38.974 39.463 1.00 62.59 192 ARG A C 1
ATOM 1449 O O . ARG A 1 192 ? 18.112 -40.045 39.478 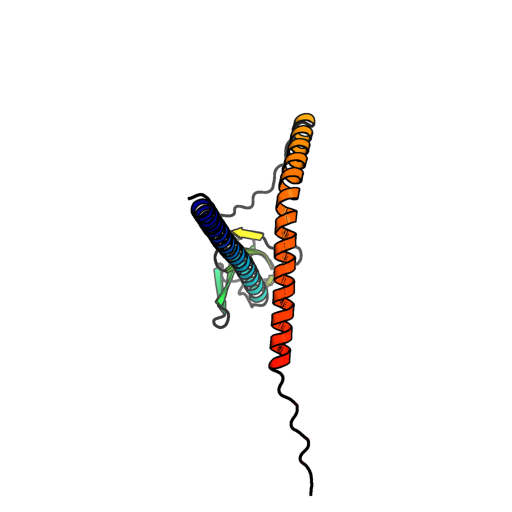1.00 62.59 192 ARG A O 1
ATOM 1456 N N . GLY A 1 193 ? 19.998 -38.850 39.125 1.00 61.03 193 GLY A N 1
ATOM 1457 C CA . GLY A 1 193 ? 20.917 -39.967 38.940 1.00 61.03 193 GLY A CA 1
ATOM 1458 C C . GLY A 1 193 ? 21.006 -40.797 40.218 1.00 61.03 193 GLY A C 1
ATOM 1459 O O . GLY A 1 193 ? 21.053 -40.238 41.316 1.00 61.03 193 GLY A O 1
ATOM 1460 N N . ARG A 1 194 ? 20.949 -42.120 40.045 1.00 44.84 194 ARG A N 1
ATOM 1461 C CA . ARG A 1 194 ? 21.402 -43.104 41.034 1.00 44.84 194 ARG A CA 1
ATOM 1462 C C . ARG A 1 194 ? 22.912 -43.042 41.177 1.00 44.84 194 ARG A C 1
ATOM 1464 O O . ARG A 1 194 ? 23.565 -42.812 40.136 1.00 44.84 194 ARG A O 1
#

InterPro domains:
  IPR019652 Protein of unknown function DUF2509 [PF10713] (9-104)
  IPR022204 Prepilin peptidase dependent protein C-like, C-terminal domain [PF12528] (157-187)

Organism: Klebsiella pneumoniae (NCBI:txid573)

Secondary structure (DSSP, 8-state):
-HHHHHHHHHHHHHHHHHHHHHHHHHHHHHHHHHHHHHHHHHHHHHHHHHHHHHS---TT-SEEEEEETTTTEEEEEEE-TTSEEEEEEEETTEEEEEEEEEETTEEE--TT-PPEEEETTS----PPPPPPPPPPHHHHHHHHHHHHHHHHHHHHHHHHHHHHHHHHHHHHHHHHHHHHHHTSPPPPPPP---

Foldseek 3Di:
DPPVVVVVVVVVVVVVVVVVVVVVVVVVVVVVVVVVVVVVFQVLQVVLQVVVQVDFDFLVDQKDWDADVVSRRIWMKGADPVQKIKIWTGGDQKIKIWIFGQDPRGTDGDPPTDIDIDGRPDDDDDDDDDDDDDDDDVVVVVVVVVCVVVCVVVVVVVVVVVVVVVVVVVVVVVVVVVVVVVPDDDDPDPPPDD

Radius of gyration: 28.71 Å; chains: 1; bounding box: 65×81×74 Å

pLDDT: mean 76.09, std 14.33, range [32.62, 95.25]

Sequence (194 aa):
MSSLLMVLLLLTLGSLLLEGLNLQQRALLAQTASETQAIRDTAIAHSALQWGKQQVWSAQVALACREQAPQGWRACLRIFGDGSLVLSSASGEVQVWQSGEVRGGQVRFPPTAGAIFARSGRRAYVKCPEASAGFSLPETVLAMA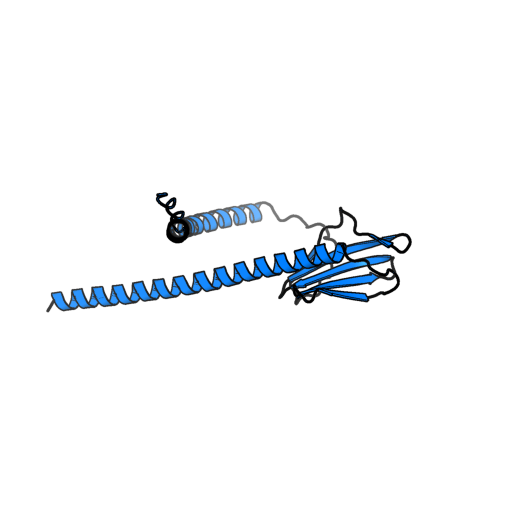LMVLTVTALGGYQRGMAQGIVQLNQTRQLWRDAWRYSQLSAPPSPARGR